Protein AF-0000000078830509 (afdb_homodimer)

Solvent-accessible surface area (backbone atoms only — not comparable to full-atom values): 11267 Å² total; per-residue (Å²): 129,85,77,69,75,68,76,71,84,70,70,74,42,75,44,68,51,72,74,40,69,71,43,42,71,34,72,43,69,46,78,47,72,65,98,71,34,35,39,38,38,35,20,32,64,46,92,90,45,66,42,27,37,49,74,40,29,41,31,30,36,60,52,50,49,54,51,48,50,51,53,50,50,53,50,50,52,52,47,28,74,72,75,42,81,74,73,64,79,66,74,65,74,56,83,113,129,85,77,71,75,69,74,72,83,71,68,72,43,74,42,69,50,72,76,40,68,69,43,43,72,33,72,43,71,48,78,48,70,63,98,70,35,34,38,38,39,35,21,33,64,46,90,89,44,65,42,27,37,48,76,41,29,40,31,32,35,60,52,51,48,54,51,48,49,53,53,50,50,54,51,50,51,53,48,28,74,73,77,44,80,76,74,65,79,65,74,64,75,61,79,115

Secondary structure (DSSP, 8-state):
------------EEE--HHHHH-EE-SEEEEEE-SS-EEEEEEEE-SSSSEEEEEEEEEE-HHHHHHHHHHHHHHHHHHHHHH-------------/------------EEE--HHHHH-EE-SEEEEEE-SS-EEEEEEEE-SSSSEEEEEEEEEE-HHHHHHHHHHHHHHHHHHHHHH-------------

Sequence (192 aa):
MADTPKPPDMQLQIQMDEDVANGQYVNMALVNHSDTEFTLDFIYVQPQQPKARVRSRIITNPKHMKRLVAAMQDNIQRYEAKFGPIAIPEEDGGMHMADTPKPPDMQLQIQMDEDVANGQYVNMALVNHSDTEFTLDFIYVQPQQPKARVRSRIITNPKHMKRLVAAMQDNIQRYEAKFGPIAIPEEDGGMH

Nearest PDB structures (foldseek):
  6p7b-assembly1_A  TM=6.213E-01  e=8.908E-01  Fowlpox virus
  7fik-assembly1_b  TM=4.145E-01  e=1.075E+00  Xenopus laevis
  7lt3-assembly1_H  TM=2.938E-01  e=1.471E+00  Homo sapiens
  2qm4-assembly1_A  TM=2.946E-01  e=8.506E+00  Homo sapiens
  6p7b-assembly1_A  TM=6.211E-01  e=8.908E-01  Fowlpox virus

Structure (mmCIF, N/CA/C/O backbone):
data_AF-0000000078830509-model_v1
#
loop_
_entity.id
_entity.type
_entity.pdbx_description
1 polymer 'DUF3467 domain-containing protein'
#
loop_
_atom_site.group_PDB
_atom_site.id
_atom_site.type_symbol
_atom_site.label_atom_id
_atom_site.label_alt_id
_atom_site.label_comp_id
_atom_site.label_asym_id
_atom_site.label_entity_id
_atom_site.label_seq_id
_atom_site.pdbx_PDB_ins_code
_atom_site.Cartn_x
_atom_site.Cartn_y
_atom_site.Cartn_z
_atom_site.occupancy
_atom_site.B_iso_or_equiv
_atom_site.auth_seq_id
_atom_site.auth_comp_id
_atom_site.auth_asym_id
_atom_site.auth_atom_id
_atom_site.pdbx_PDB_model_num
ATOM 1 N N . MET A 1 1 ? -21.25 23.703 35.719 1 32.19 1 MET A N 1
ATOM 2 C CA . MET A 1 1 ? -20.062 23.219 35 1 32.19 1 MET A CA 1
ATOM 3 C C . MET A 1 1 ? -20.359 23.016 33.531 1 32.19 1 MET A C 1
ATOM 5 O O . MET A 1 1 ? -21.406 22.469 33.156 1 32.19 1 MET A O 1
ATOM 9 N N . ALA A 1 2 ? -19.984 23.828 32.562 1 36.84 2 ALA A N 1
ATOM 10 C CA . ALA A 1 2 ? -20.391 23.891 31.156 1 36.84 2 ALA A CA 1
ATOM 11 C C . ALA A 1 2 ? -20.125 22.562 30.453 1 36.84 2 ALA A C 1
ATOM 13 O O . ALA A 1 2 ? -19.031 22.016 30.531 1 36.84 2 ALA A O 1
ATOM 14 N N . ASP A 1 3 ? -20.953 21.594 30.328 1 39.44 3 ASP A N 1
ATOM 15 C CA . ASP A 1 3 ? -20.906 20.328 29.594 1 39.44 3 ASP A CA 1
ATOM 16 C C . ASP A 1 3 ? -20.359 20.531 28.188 1 39.44 3 ASP A C 1
ATOM 18 O O . ASP A 1 3 ? -21.016 21.141 27.344 1 39.44 3 ASP A O 1
ATOM 22 N N . THR A 1 4 ? -19.125 20.969 28 1 40.94 4 THR A N 1
ATOM 23 C CA . THR A 1 4 ? -18.547 21.062 26.672 1 40.94 4 THR A CA 1
ATOM 24 C C . THR A 1 4 ? -18.969 19.875 25.812 1 40.94 4 THR A C 1
ATOM 26 O O . THR A 1 4 ? -18.703 18.719 26.172 1 40.94 4 THR A O 1
ATOM 29 N N . PRO A 1 5 ? -19.984 19.922 24.969 1 44.38 5 PRO A N 1
ATOM 30 C CA . PRO A 1 5 ? -20.422 18.828 24.125 1 44.38 5 PRO A CA 1
ATOM 31 C C . PRO A 1 5 ? -19.266 18.016 23.547 1 44.38 5 PRO A C 1
ATOM 33 O O . PRO A 1 5 ? -18.219 18.562 23.234 1 44.38 5 PRO A O 1
ATOM 36 N N . LYS A 1 6 ? -18.875 16.891 24.078 1 45.53 6 LYS A N 1
ATOM 37 C CA . LYS A 1 6 ? -17.953 15.961 23.438 1 45.53 6 LYS A CA 1
ATOM 38 C C . LYS A 1 6 ? -18.109 15.984 21.922 1 45.53 6 LYS A C 1
ATOM 40 O O . LYS A 1 6 ? -19.234 16.047 21.406 1 45.53 6 LYS A O 1
ATOM 45 N N . PRO A 1 7 ? -17.266 16.562 21.172 1 46.41 7 PRO A N 1
ATOM 46 C CA . PRO A 1 7 ? -17.453 16.516 19.719 1 46.41 7 PRO A CA 1
ATOM 47 C C . PRO A 1 7 ? -18.078 15.203 19.25 1 46.41 7 PRO A C 1
ATOM 49 O O . PRO A 1 7 ? -17.812 14.141 19.828 1 46.41 7 PRO A O 1
ATOM 52 N N . PRO A 1 8 ? -19.25 15.148 18.781 1 44.69 8 PRO A N 1
ATOM 53 C CA . PRO A 1 8 ? -19.906 13.922 18.312 1 44.69 8 PRO A CA 1
ATOM 54 C C . PRO A 1 8 ? -18.938 12.938 17.672 1 44.69 8 PRO A C 1
ATOM 56 O O . PRO A 1 8 ? -17.906 13.344 17.141 1 44.69 8 PRO A O 1
ATOM 59 N N . ASP A 1 9 ? -18.641 11.789 18.156 1 49.22 9 ASP A N 1
ATOM 60 C CA . ASP A 1 9 ? -17.984 10.68 17.469 1 49.22 9 ASP A CA 1
ATOM 61 C C . ASP A 1 9 ? -18.344 10.68 15.984 1 49.22 9 ASP A C 1
ATOM 63 O O . ASP A 1 9 ? -19.359 10.125 15.578 1 49.22 9 ASP A O 1
ATOM 67 N N . MET A 1 10 ? -18.312 11.781 15.242 1 56 10 MET A N 1
ATOM 68 C CA . MET A 1 10 ? -18.75 11.844 13.852 1 56 10 MET A CA 1
ATOM 69 C C . MET A 1 10 ? -18.297 10.609 13.078 1 56 10 MET A C 1
ATOM 71 O O . MET A 1 10 ? -17.109 10.297 13.062 1 56 10 MET A O 1
ATOM 75 N N . GLN A 1 11 ? -19.156 9.727 12.883 1 74.81 11 GLN A N 1
ATOM 76 C CA . GLN A 1 11 ? -18.953 8.5 12.109 1 74.81 11 GLN A CA 1
ATOM 77 C C . GLN A 1 11 ? -18.406 8.805 10.719 1 74.81 11 GLN A C 1
ATOM 79 O O . GLN A 1 11 ? -18.969 9.641 10 1 74.81 11 GLN A O 1
ATOM 84 N N . LEU A 1 12 ? -17.172 8.555 10.398 1 84.25 12 LEU A N 1
ATOM 85 C CA . LEU A 1 12 ? -16.531 8.727 9.102 1 84.25 12 LEU A CA 1
ATOM 86 C C . LEU A 1 12 ? -17.312 8.031 8 1 84.25 12 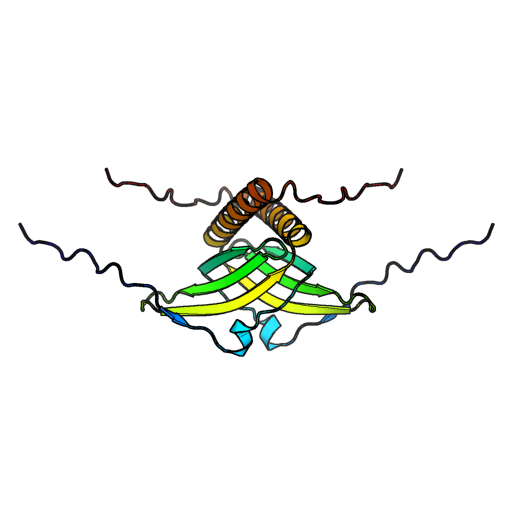LEU A C 1
ATOM 88 O O . LEU A 1 12 ? -17.641 6.844 8.117 1 84.25 12 LEU A O 1
ATOM 92 N N . GLN A 1 13 ? -17.938 8.875 7.113 1 91 13 GLN A N 1
ATOM 93 C CA . GLN A 1 13 ? -18.625 8.32 5.953 1 91 13 GLN A CA 1
ATOM 94 C C . GLN A 1 13 ? -17.641 7.996 4.832 1 91 13 GLN A C 1
ATOM 96 O O . GLN A 1 13 ? -17.031 8.898 4.258 1 91 13 GLN A O 1
ATOM 101 N N . ILE A 1 14 ? -17.531 6.789 4.484 1 93.38 14 ILE A N 1
ATOM 102 C CA . ILE A 1 14 ? -16.609 6.352 3.453 1 93.38 14 ILE A CA 1
ATOM 103 C C . ILE A 1 14 ? -17.344 6.141 2.137 1 93.38 14 ILE A C 1
ATOM 105 O O . ILE A 1 14 ? -18.328 5.398 2.086 1 93.38 14 ILE A O 1
ATOM 109 N N . GLN A 1 15 ? -16.953 6.891 1.142 1 94.81 15 GLN A N 1
ATOM 110 C CA . GLN A 1 15 ? -17.531 6.77 -0.198 1 94.81 15 GLN A CA 1
ATOM 111 C C . GLN A 1 15 ? -16.562 6.051 -1.137 1 94.81 15 GLN A C 1
ATOM 113 O O . GLN A 1 15 ? -15.344 6.16 -0.988 1 94.81 15 GLN A O 1
ATOM 118 N N . MET A 1 16 ? -17.125 5.344 -2.129 1 94.81 16 MET A N 1
ATOM 119 C CA . MET A 1 16 ? -16.312 4.586 -3.07 1 94.81 16 MET A CA 1
ATOM 120 C C . MET A 1 16 ? -17.016 4.453 -4.418 1 94.81 16 MET A C 1
ATOM 122 O O . MET A 1 16 ? -18.188 4.105 -4.473 1 94.81 16 MET A O 1
ATOM 126 N N . ASP A 1 17 ? -16.328 4.73 -5.457 1 94.5 17 ASP A N 1
ATOM 127 C CA . ASP A 1 17 ? -16.875 4.508 -6.793 1 94.5 17 ASP A CA 1
ATOM 128 C C . ASP A 1 17 ? -16.953 3.016 -7.109 1 94.5 17 ASP A C 1
ATOM 130 O O . ASP A 1 17 ? -16.188 2.219 -6.574 1 94.5 17 ASP A O 1
ATOM 134 N N . GLU A 1 18 ? -17.828 2.713 -8.031 1 93.88 18 GLU A N 1
ATOM 135 C CA . GLU A 1 18 ? -18.047 1.315 -8.391 1 93.88 18 GLU A CA 1
ATOM 136 C C . GLU A 1 18 ? -16.766 0.687 -8.945 1 93.88 18 GLU A C 1
ATOM 138 O O . GLU A 1 18 ? -16.453 -0.467 -8.641 1 93.88 18 GLU A O 1
ATOM 143 N N . ASP A 1 19 ? -16.094 1.435 -9.766 1 93.94 19 ASP A N 1
ATOM 144 C CA . ASP A 1 19 ? -14.867 0.908 -10.367 1 93.94 19 ASP A CA 1
ATOM 145 C C . ASP A 1 19 ? -13.812 0.635 -9.297 1 93.94 19 ASP A C 1
ATOM 147 O O . ASP A 1 19 ? -13.109 -0.377 -9.359 1 93.94 19 ASP A O 1
ATOM 151 N N . VAL A 1 20 ? -13.773 1.44 -8.32 1 96.31 20 VAL A N 1
ATOM 152 C CA . VAL A 1 20 ? -12.812 1.29 -7.23 1 96.31 20 VAL A CA 1
ATOM 153 C C . VAL A 1 20 ? -13.227 0.122 -6.336 1 96.31 20 VAL A C 1
ATOM 155 O O . VAL A 1 20 ? -12.375 -0.624 -5.848 1 96.31 20 VAL A O 1
ATOM 158 N N . ALA A 1 21 ? -14.516 -0.036 -6.195 1 95.12 21 ALA A N 1
ATOM 159 C CA . ALA A 1 21 ? -15.047 -1.085 -5.328 1 95.12 21 ALA A CA 1
ATOM 160 C C . ALA A 1 21 ? -14.625 -2.467 -5.82 1 95.12 21 ALA A C 1
ATOM 162 O O . ALA A 1 21 ? -14.453 -3.391 -5.023 1 95.12 21 ALA A O 1
ATOM 163 N N . ASN A 1 22 ? -14.422 -2.611 -7.078 1 95.94 22 ASN A N 1
ATOM 164 C CA . ASN A 1 22 ? -14.031 -3.895 -7.656 1 95.94 22 ASN A CA 1
ATOM 165 C C . ASN A 1 22 ? -12.602 -4.27 -7.273 1 95.94 22 ASN A C 1
ATOM 167 O O . ASN A 1 22 ? -12.266 -5.449 -7.203 1 95.94 22 ASN A O 1
ATOM 171 N N . GLY A 1 23 ? -11.82 -3.26 -7.043 1 97.38 23 GLY A N 1
ATOM 172 C CA . GLY A 1 23 ? -10.43 -3.48 -6.672 1 97.38 23 GLY A CA 1
ATOM 173 C C . GLY A 1 23 ? -9.547 -3.83 -7.855 1 97.38 23 GLY A C 1
ATOM 174 O O . GLY A 1 23 ? -10.047 -4.117 -8.945 1 97.38 23 GLY A O 1
ATOM 175 N N . GLN A 1 24 ? -8.305 -3.695 -7.629 1 97.62 24 GLN A N 1
ATOM 176 C CA . GLN A 1 24 ? -7.305 -4.09 -8.617 1 97.62 24 GLN A CA 1
ATOM 177 C C . GLN A 1 24 ? -6.301 -5.07 -8.016 1 97.62 24 GLN A C 1
ATOM 179 O O . GLN A 1 24 ? -5.719 -4.809 -6.961 1 97.62 24 GLN A O 1
ATOM 184 N N . TYR A 1 25 ? -6.121 -6.195 -8.734 1 98.06 25 TYR A N 1
ATOM 185 C CA . TYR A 1 25 ? -5.121 -7.16 -8.289 1 98.06 25 TYR A CA 1
ATOM 186 C C . TYR A 1 25 ? -3.721 -6.727 -8.711 1 98.06 25 TYR A C 1
ATOM 188 O O . TYR A 1 25 ? -3.512 -6.285 -9.844 1 98.06 25 TYR A O 1
ATOM 196 N N . VAL A 1 26 ? -2.822 -6.891 -7.75 1 97.81 26 VAL A N 1
ATOM 197 C CA . VAL A 1 26 ? -1.423 -6.617 -8.055 1 97.81 26 VAL A CA 1
ATOM 198 C C . VAL A 1 26 ? -0.538 -7.699 -7.441 1 97.81 26 VAL A C 1
ATOM 200 O O . VAL A 1 26 ? -0.907 -8.312 -6.441 1 97.81 26 VAL A O 1
ATOM 203 N N . ASN A 1 27 ? 0.632 -7.898 -8.164 1 96.94 27 ASN A N 1
ATOM 204 C CA . ASN A 1 27 ? 1.56 -8.914 -7.672 1 96.94 27 ASN A CA 1
ATOM 205 C C . ASN A 1 27 ? 2.967 -8.352 -7.496 1 96.94 27 ASN A C 1
ATOM 207 O O . ASN A 1 27 ? 3.912 -9.094 -7.246 1 96.94 27 ASN A O 1
ATOM 211 N N . MET A 1 28 ? 3.088 -7.086 -7.629 1 96.5 28 MET A N 1
ATOM 212 C CA . MET A 1 28 ? 4.344 -6.375 -7.414 1 96.5 28 MET A CA 1
ATOM 213 C C . MET A 1 28 ? 4.09 -4.953 -6.922 1 96.5 28 MET A C 1
ATOM 215 O O . MET A 1 28 ? 3.037 -4.375 -7.203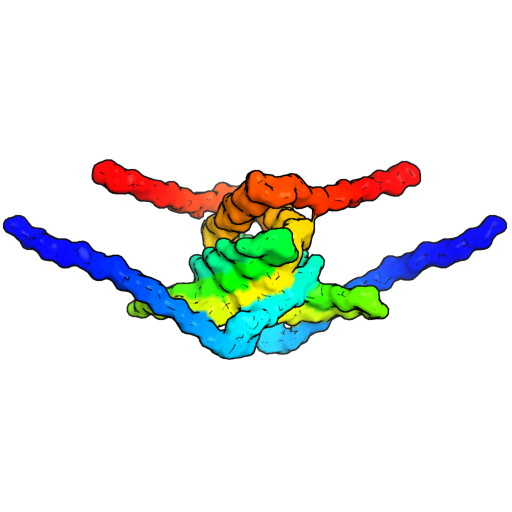 1 96.5 28 MET A O 1
ATOM 219 N N . ALA A 1 29 ? 5.027 -4.441 -6.18 1 97.44 29 ALA A N 1
ATOM 220 C CA . ALA A 1 29 ? 4.941 -3.051 -5.75 1 97.44 29 ALA A CA 1
ATOM 221 C C . ALA A 1 29 ? 6.332 -2.428 -5.633 1 97.44 29 ALA A C 1
ATOM 223 O O . ALA A 1 29 ? 7.293 -3.105 -5.262 1 97.44 29 ALA A O 1
ATOM 224 N N . LEU A 1 30 ? 6.367 -1.256 -5.996 1 96.81 30 LEU A N 1
ATOM 225 C CA . LEU A 1 30 ? 7.582 -0.472 -5.805 1 96.81 30 LEU A CA 1
ATOM 226 C C . LEU A 1 30 ? 7.359 0.635 -4.781 1 96.81 30 LEU A C 1
ATOM 228 O O . LEU A 1 30 ? 6.301 1.268 -4.762 1 96.81 30 LEU A O 1
ATOM 232 N N . VAL A 1 31 ? 8.367 0.826 -3.961 1 98.06 31 VAL A N 1
ATOM 233 C CA . VAL A 1 31 ? 8.305 1.841 -2.914 1 98.06 31 VAL A CA 1
ATOM 234 C C . VAL A 1 31 ? 9.461 2.824 -3.082 1 98.06 31 VAL A C 1
ATOM 236 O O . VAL A 1 31 ? 10.617 2.414 -3.223 1 98.06 31 VAL A O 1
ATOM 239 N N . ASN A 1 32 ? 9.109 4.062 -3.125 1 97.31 32 ASN A N 1
ATOM 240 C CA . ASN A 1 32 ? 10.078 5.152 -3.164 1 97.31 32 ASN A CA 1
ATOM 241 C C . ASN A 1 32 ? 9.742 6.234 -2.143 1 97.31 32 ASN A C 1
ATOM 243 O O . ASN A 1 32 ? 8.625 6.289 -1.632 1 97.31 32 ASN A O 1
ATOM 247 N N . HIS A 1 33 ? 10.805 7.074 -1.834 1 97.62 33 HIS A N 1
ATOM 248 C CA . HIS A 1 33 ? 10.531 8.133 -0.865 1 97.62 33 HIS A CA 1
ATOM 249 C C . HIS A 1 33 ? 11.383 9.367 -1.143 1 97.62 33 HIS A C 1
ATOM 251 O O . HIS A 1 33 ? 12.445 9.266 -1.752 1 97.62 33 HIS A O 1
ATOM 257 N N . SER A 1 34 ? 10.906 10.539 -0.816 1 96.5 34 SER A N 1
ATOM 258 C CA . SER A 1 34 ? 11.625 11.797 -0.623 1 96.5 34 SER A CA 1
ATOM 259 C C . SER A 1 34 ? 11.688 12.18 0.854 1 96.5 34 SER A C 1
ATOM 261 O O . SER A 1 34 ? 11.398 11.352 1.725 1 96.5 34 SER A O 1
ATOM 263 N N . ASP A 1 35 ? 12.07 13.406 1.126 1 96.31 35 ASP A N 1
ATOM 264 C CA . ASP A 1 35 ? 12.125 13.859 2.512 1 96.31 35 ASP A CA 1
ATOM 265 C C . ASP A 1 35 ? 10.727 14.094 3.07 1 96.31 35 ASP A C 1
ATOM 267 O O . ASP A 1 35 ? 10.516 14.031 4.285 1 96.31 35 ASP A O 1
ATOM 271 N N . THR A 1 36 ? 9.727 14.281 2.184 1 96.62 36 THR A N 1
ATOM 272 C CA . THR A 1 36 ? 8.43 14.703 2.695 1 96.62 36 THR A CA 1
ATOM 273 C C . THR A 1 36 ? 7.355 13.664 2.363 1 96.62 36 THR A C 1
ATOM 275 O O . THR A 1 36 ? 6.246 13.719 2.896 1 96.62 36 THR A O 1
ATOM 278 N N . GLU A 1 37 ? 7.684 12.68 1.431 1 97.81 37 GLU A N 1
ATOM 279 C CA . GLU A 1 37 ? 6.617 11.797 0.978 1 97.81 37 GLU A CA 1
ATOM 280 C C . GLU A 1 37 ? 7.152 10.398 0.657 1 97.81 37 GLU A C 1
ATOM 282 O O . GLU A 1 37 ? 8.344 10.234 0.383 1 97.81 37 GLU A O 1
ATOM 287 N N . PHE A 1 38 ? 6.242 9.445 0.756 1 98.5 38 PHE A N 1
ATOM 288 C CA . PHE A 1 38 ? 6.414 8.117 0.193 1 98.5 38 PHE A CA 1
ATOM 289 C C . PHE A 1 38 ? 5.504 7.914 -1.014 1 98.5 38 PHE A C 1
ATOM 291 O O . PHE A 1 38 ? 4.359 8.375 -1.017 1 98.5 38 PHE A O 1
ATOM 298 N N . THR A 1 39 ? 6.039 7.23 -2.02 1 98.5 39 THR A N 1
ATOM 299 C CA . THR A 1 39 ? 5.273 6.848 -3.201 1 98.5 39 THR A CA 1
ATOM 300 C C . THR A 1 39 ? 5.246 5.332 -3.361 1 98.5 39 THR A C 1
ATOM 302 O O . THR A 1 39 ? 6.289 4.676 -3.287 1 98.5 39 THR A O 1
ATOM 305 N N . LEU A 1 40 ? 4.031 4.785 -3.502 1 98.56 40 LEU A N 1
ATOM 306 C CA . LEU A 1 40 ? 3.814 3.363 -3.744 1 98.56 40 LEU A CA 1
ATOM 307 C C . LEU A 1 40 ? 3.242 3.129 -5.141 1 98.56 40 LEU A C 1
ATOM 309 O O . LEU A 1 40 ? 2.152 3.609 -5.457 1 98.56 40 LEU A O 1
ATOM 313 N N . ASP A 1 41 ? 3.959 2.447 -5.938 1 98.38 41 ASP A N 1
ATOM 314 C CA . ASP A 1 41 ? 3.436 1.979 -7.215 1 98.38 41 ASP A CA 1
ATOM 315 C C . ASP A 1 41 ? 2.994 0.521 -7.129 1 98.38 41 ASP A C 1
ATOM 317 O O . ASP A 1 41 ? 3.818 -0.372 -6.922 1 98.38 41 ASP A O 1
ATOM 321 N N . PHE A 1 42 ? 1.691 0.28 -7.281 1 98.5 42 PHE A N 1
ATOM 322 C CA . PHE A 1 42 ? 1.142 -1.069 -7.309 1 98.5 42 PHE A CA 1
ATOM 323 C C . PHE A 1 42 ? 1.034 -1.581 -8.742 1 98.5 42 PHE A C 1
ATOM 325 O O . PHE A 1 42 ? 0.378 -0.961 -9.578 1 98.5 42 PHE A O 1
ATOM 332 N N . ILE A 1 43 ? 1.664 -2.756 -8.953 1 98.12 43 ILE A N 1
ATOM 333 C CA . ILE A 1 43 ? 1.919 -3.189 -10.32 1 98.12 43 ILE A CA 1
ATOM 334 C C . ILE A 1 43 ? 1.385 -4.605 -10.523 1 98.12 43 ILE A C 1
ATOM 336 O O . ILE A 1 43 ? 1.527 -5.461 -9.648 1 98.12 43 ILE A O 1
ATOM 340 N N . TYR A 1 44 ? 0.759 -4.738 -11.641 1 97.56 44 TYR A N 1
ATOM 341 C CA . TYR A 1 44 ? 0.437 -6.086 -12.094 1 97.56 44 TYR A CA 1
ATOM 342 C C . TYR A 1 44 ? 1.389 -6.531 -13.203 1 97.56 44 TYR A C 1
ATOM 344 O O . TYR A 1 44 ? 1.417 -5.938 -14.281 1 97.56 44 TYR A O 1
ATOM 352 N N . VAL A 1 45 ? 2.164 -7.551 -12.891 1 95.75 45 VAL A N 1
ATOM 353 C CA . VAL A 1 45 ? 3.07 -8.156 -13.867 1 95.75 45 VAL A CA 1
ATOM 354 C C . VAL A 1 45 ? 2.365 -9.305 -14.586 1 95.75 45 VAL A C 1
ATOM 356 O O . VAL A 1 45 ? 1.868 -10.234 -13.953 1 95.75 45 VAL A O 1
ATOM 359 N N . GLN A 1 46 ? 2.408 -9.203 -15.852 1 92.75 46 GLN A N 1
ATOM 360 C CA . GLN A 1 46 ? 1.756 -10.242 -16.641 1 92.75 46 GLN A CA 1
ATOM 361 C C . GLN A 1 46 ? 2.566 -11.539 -16.625 1 92.75 46 GLN A C 1
ATOM 363 O O . GLN A 1 46 ? 3.793 -11.508 -16.734 1 92.75 46 GLN A O 1
ATOM 368 N N . PRO A 1 47 ? 1.926 -12.672 -16.531 1 88.31 47 PRO A N 1
ATOM 369 C CA . PRO A 1 47 ? 2.66 -13.938 -16.484 1 88.31 47 PRO A CA 1
ATOM 370 C C . PRO A 1 47 ? 3.268 -14.305 -17.844 1 88.31 47 PRO A C 1
ATOM 372 O O . PRO A 1 47 ? 4.32 -14.945 -17.891 1 88.31 47 PRO A O 1
ATOM 375 N N . GLN A 1 48 ? 2.654 -13.906 -18.891 1 86.94 48 GLN A N 1
ATOM 376 C CA . GLN A 1 48 ? 3.018 -14.406 -20.219 1 86.94 48 GLN A CA 1
ATOM 377 C C . GLN A 1 48 ? 3.893 -13.406 -20.969 1 86.94 48 GLN A C 1
ATOM 379 O O . GLN A 1 48 ? 4.426 -13.719 -22.031 1 86.94 48 GLN A O 1
ATOM 384 N N . GLN A 1 49 ? 3.99 -12.242 -20.547 1 83.25 49 GLN A N 1
ATOM 385 C CA . GLN A 1 49 ? 4.746 -11.18 -21.203 1 83.25 49 GLN A CA 1
ATOM 386 C C . GLN A 1 49 ? 5.555 -10.367 -20.188 1 83.25 49 GLN A C 1
ATOM 388 O O . GLN A 1 49 ? 5.172 -10.266 -19.031 1 83.25 49 GLN A O 1
ATOM 393 N N . PRO A 1 50 ? 6.68 -9.953 -20.703 1 85.5 50 PRO A N 1
ATOM 394 C CA . PRO A 1 50 ? 7.469 -9.07 -19.828 1 85.5 50 PRO A CA 1
ATOM 395 C C . PRO A 1 50 ? 6.875 -7.668 -19.719 1 85.5 50 PRO A C 1
ATOM 397 O O . PRO A 1 50 ? 7.582 -6.68 -19.938 1 85.5 50 PRO A O 1
ATOM 400 N N . LYS A 1 51 ? 5.559 -7.598 -19.516 1 91.94 51 LYS A N 1
ATOM 401 C CA . LYS A 1 51 ? 4.848 -6.332 -19.375 1 91.94 51 LYS A CA 1
ATOM 402 C C . LYS A 1 51 ? 4.211 -6.211 -18 1 91.94 51 LYS A C 1
ATOM 404 O O . LYS A 1 51 ? 3.719 -7.199 -17.453 1 91.94 51 LYS A O 1
ATOM 409 N N . ALA A 1 52 ? 4.383 -5.008 -17.516 1 94.75 52 ALA A N 1
ATOM 410 C CA . ALA A 1 52 ? 3.797 -4.676 -16.219 1 94.75 52 ALA A CA 1
ATOM 411 C C . ALA A 1 52 ? 3.016 -3.367 -16.281 1 94.75 52 ALA A C 1
ATOM 413 O O . ALA A 1 52 ? 3.385 -2.457 -17.031 1 94.75 52 ALA A O 1
ATOM 414 N N . ARG A 1 53 ? 1.908 -3.365 -15.641 1 96.69 53 ARG A N 1
ATOM 415 C CA . ARG A 1 53 ? 1.087 -2.16 -15.617 1 96.69 53 ARG A CA 1
ATOM 416 C C . ARG A 1 53 ? 0.906 -1.646 -14.195 1 96.69 53 ARG A C 1
ATOM 418 O O . ARG A 1 53 ? 0.545 -2.408 -13.289 1 96.69 53 ARG A O 1
ATOM 425 N N . VAL A 1 54 ? 1.182 -0.346 -14.055 1 97.88 54 VAL A N 1
ATOM 426 C CA . VAL A 1 54 ? 0.879 0.289 -12.773 1 97.88 54 VAL A CA 1
ATOM 427 C C . VAL A 1 54 ? -0.629 0.489 -12.641 1 97.88 54 VAL A C 1
ATOM 429 O O . VAL A 1 54 ? -1.239 1.205 -13.438 1 97.88 54 VAL A O 1
ATOM 432 N N . ARG A 1 55 ? -1.162 -0.149 -11.664 1 97.44 55 ARG A N 1
ATOM 433 C CA . ARG A 1 55 ? -2.604 -0.07 -11.453 1 97.44 55 ARG A CA 1
ATOM 434 C C . ARG A 1 55 ? -2.967 1.147 -10.609 1 97.44 55 ARG A C 1
ATOM 436 O O . ARG A 1 55 ? -4.043 1.728 -10.781 1 97.44 55 ARG A O 1
ATOM 443 N N . SER A 1 56 ? -2.088 1.435 -9.727 1 97.88 56 SER A N 1
ATOM 444 C CA . SER A 1 56 ? -2.32 2.576 -8.852 1 97.88 56 SER A CA 1
ATOM 445 C C . SER A 1 56 ? -1.01 3.131 -8.305 1 97.88 56 SER A C 1
ATOM 447 O O . SER A 1 56 ? -0.099 2.369 -7.969 1 97.88 56 SER A O 1
ATOM 449 N N . ARG A 1 57 ? -0.935 4.492 -8.258 1 98.56 57 ARG A N 1
ATOM 450 C CA . ARG A 1 57 ? 0.143 5.188 -7.562 1 98.56 57 ARG A CA 1
ATOM 451 C C . ARG A 1 57 ? -0.391 5.969 -6.367 1 98.56 57 ARG A C 1
ATOM 453 O O . ARG A 1 57 ? -1.22 6.867 -6.523 1 98.56 57 ARG A O 1
ATOM 460 N N . ILE A 1 58 ? 0.08 5.555 -5.176 1 98.62 58 ILE A N 1
ATOM 461 C CA . ILE A 1 58 ? -0.369 6.148 -3.92 1 98.62 58 ILE A CA 1
ATOM 462 C C . ILE A 1 58 ? 0.746 7.008 -3.328 1 98.62 58 ILE A C 1
ATOM 464 O O . ILE A 1 58 ? 1.912 6.609 -3.328 1 98.62 58 ILE A O 1
ATOM 468 N N . ILE A 1 59 ? 0.352 8.188 -2.9 1 98.69 59 ILE A N 1
ATOM 469 C CA . ILE A 1 59 ? 1.284 9.086 -2.234 1 98.69 59 ILE A CA 1
ATOM 470 C C . ILE A 1 59 ? 0.831 9.328 -0.797 1 98.69 59 ILE A C 1
ATOM 472 O O . ILE A 1 59 ? -0.358 9.531 -0.541 1 98.69 59 ILE A O 1
ATOM 476 N N . THR A 1 60 ? 1.755 9.305 0.161 1 98.38 60 THR A N 1
ATOM 477 C CA . THR A 1 60 ? 1.446 9.57 1.561 1 98.38 60 THR A CA 1
ATOM 478 C C . THR A 1 60 ? 2.648 10.188 2.27 1 98.38 60 THR A C 1
ATOM 480 O O . THR A 1 60 ? 3.713 10.352 1.669 1 98.38 60 THR A O 1
ATOM 483 N N . ASN A 1 61 ? 2.473 10.586 3.465 1 97.44 61 ASN A N 1
ATOM 484 C CA . ASN A 1 61 ? 3.59 11.141 4.223 1 97.44 61 ASN A CA 1
ATOM 485 C C . ASN A 1 61 ? 4.207 10.102 5.152 1 97.44 61 ASN A C 1
ATOM 487 O O . ASN A 1 61 ? 3.645 9.023 5.344 1 97.44 61 ASN A O 1
ATOM 491 N N . PRO A 1 62 ? 5.352 10.391 5.691 1 97.88 62 PRO A N 1
ATOM 492 C CA . PRO A 1 62 ? 6.094 9.398 6.473 1 97.88 62 PRO A CA 1
ATOM 493 C C . PRO A 1 62 ? 5.309 8.891 7.68 1 97.88 62 PRO A C 1
ATOM 495 O O . PRO A 1 62 ? 5.332 7.695 7.98 1 97.88 62 PRO A O 1
ATOM 498 N N . LYS A 1 63 ? 4.633 9.727 8.352 1 96.88 63 LYS A N 1
ATOM 499 C CA . LYS A 1 63 ? 3.855 9.32 9.516 1 96.88 63 LYS A CA 1
ATOM 500 C C . LYS A 1 63 ? 2.768 8.32 9.133 1 96.88 63 LYS A C 1
ATOM 502 O O . LYS A 1 63 ? 2.621 7.277 9.766 1 96.88 63 LYS A O 1
ATOM 507 N N . HIS A 1 64 ? 2.043 8.664 8.102 1 97 64 HIS A N 1
ATOM 508 C CA . HIS A 1 64 ? 0.981 7.785 7.629 1 97 64 HIS A CA 1
ATOM 509 C C . HIS A 1 64 ? 1.55 6.48 7.07 1 97 64 HIS A C 1
ATOM 511 O O . HIS A 1 64 ? 0.957 5.414 7.25 1 97 64 HIS A O 1
ATOM 517 N N . MET A 1 65 ? 2.689 6.523 6.371 1 97.94 65 MET A N 1
ATOM 518 C CA . MET A 1 65 ? 3.34 5.32 5.867 1 97.94 65 MET A CA 1
ATOM 519 C C . MET A 1 65 ? 3.697 4.375 7.008 1 97.94 65 MET A C 1
ATOM 521 O O . MET A 1 65 ? 3.451 3.17 6.922 1 97.94 65 MET A O 1
ATOM 525 N N . LYS A 1 66 ? 4.277 4.906 8.023 1 97.62 66 LYS A N 1
ATOM 526 C CA . LYS A 1 66 ? 4.668 4.09 9.172 1 97.62 66 LYS A CA 1
ATOM 527 C C . LYS A 1 66 ? 3.453 3.443 9.828 1 97.62 66 LYS A C 1
ATOM 529 O O . LYS A 1 66 ? 3.492 2.27 10.203 1 97.62 66 LYS A O 1
ATOM 534 N N . ARG A 1 67 ? 2.398 4.176 9.961 1 96.56 67 ARG A N 1
ATOM 535 C CA . ARG A 1 67 ? 1.156 3.631 10.5 1 96.56 67 ARG A CA 1
ATOM 536 C C . ARG A 1 67 ? 0.618 2.514 9.609 1 96.56 67 ARG A C 1
ATOM 538 O O . ARG A 1 67 ? 0.127 1.499 10.109 1 96.56 67 ARG A O 1
ATOM 545 N N . LEU A 1 68 ? 0.641 2.744 8.328 1 97 68 LEU A N 1
ATOM 546 C CA . LEU A 1 68 ? 0.178 1.738 7.379 1 97 68 LEU A CA 1
ATOM 547 C C . LEU A 1 68 ? 0.958 0.438 7.543 1 97 68 LEU A C 1
ATOM 549 O O . LEU A 1 68 ? 0.367 -0.643 7.594 1 97 68 LEU A O 1
ATOM 553 N N . VAL A 1 69 ? 2.266 0.542 7.605 1 97.81 69 VAL A N 1
ATOM 554 C CA . VAL A 1 69 ? 3.119 -0.634 7.734 1 97.81 69 VAL A CA 1
ATOM 555 C C . VAL A 1 69 ? 2.793 -1.372 9.031 1 97.81 69 VAL A C 1
ATOM 557 O O . VAL A 1 69 ? 2.705 -2.602 9.047 1 97.81 69 VAL A O 1
ATOM 560 N N . ALA A 1 70 ? 2.553 -0.64 10.102 1 96.62 70 ALA A N 1
ATOM 561 C CA . ALA A 1 70 ? 2.191 -1.255 11.375 1 96.62 70 ALA A CA 1
ATOM 562 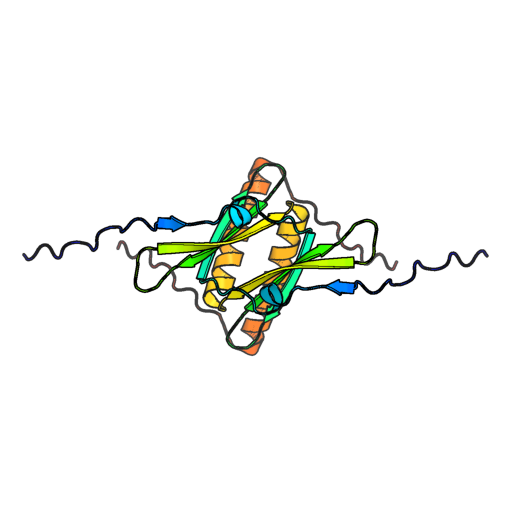C C . ALA A 1 70 ? 0.871 -2.012 11.258 1 96.62 70 ALA A C 1
ATOM 564 O O . ALA A 1 70 ? 0.742 -3.127 11.773 1 96.62 70 ALA A O 1
ATOM 565 N N . ALA A 1 71 ? -0.095 -1.383 10.617 1 96.19 71 ALA A N 1
ATOM 566 C CA . ALA A 1 71 ? -1.395 -2.021 10.43 1 96.19 71 ALA A CA 1
ATOM 567 C C . ALA A 1 71 ? -1.263 -3.291 9.594 1 96.19 71 ALA A C 1
ATOM 569 O O . ALA A 1 71 ? -1.894 -4.309 9.891 1 96.19 71 ALA A O 1
ATOM 570 N N . MET A 1 72 ? -0.462 -3.238 8.531 1 98.12 72 MET A N 1
ATOM 571 C CA . MET A 1 72 ? -0.266 -4.395 7.664 1 98.12 72 MET A CA 1
ATOM 572 C C . MET A 1 72 ? 0.442 -5.523 8.414 1 98.12 72 MET A C 1
ATOM 574 O O . MET A 1 72 ? 0.085 -6.691 8.266 1 98.12 72 MET A O 1
ATOM 578 N N . GLN A 1 73 ? 1.374 -5.172 9.203 1 97.5 73 GLN A N 1
ATOM 579 C CA . GLN A 1 73 ? 2.084 -6.168 10.008 1 97.5 73 GLN A CA 1
ATOM 580 C C . GLN A 1 73 ? 1.137 -6.871 10.977 1 97.5 73 GLN A C 1
ATOM 582 O O . GLN A 1 73 ? 1.19 -8.094 11.125 1 97.5 73 GLN A O 1
ATOM 587 N N . ASP A 1 74 ? 0.3 -6.07 11.617 1 97.19 74 ASP A N 1
ATOM 588 C CA . ASP A 1 74 ? -0.688 -6.641 12.523 1 97.19 74 ASP A CA 1
ATOM 589 C C . ASP A 1 74 ? -1.591 -7.637 11.805 1 97.19 74 ASP A C 1
ATOM 591 O O . ASP A 1 74 ? -1.899 -8.703 12.336 1 97.19 74 ASP A O 1
ATOM 595 N N . ASN A 1 75 ? -2.006 -7.25 10.625 1 97.38 75 ASN A N 1
ATOM 596 C CA . ASN A 1 75 ? -2.889 -8.125 9.852 1 97.38 75 ASN A CA 1
ATOM 597 C C . ASN A 1 75 ? -2.166 -9.391 9.398 1 97.38 75 ASN A C 1
ATOM 599 O O . ASN A 1 75 ? -2.762 -10.469 9.352 1 97.38 75 ASN A O 1
ATOM 603 N N . ILE A 1 76 ? -0.906 -9.289 9.039 1 97.88 76 ILE A N 1
ATOM 604 C CA . ILE A 1 76 ? -0.11 -10.445 8.656 1 97.88 76 ILE A CA 1
ATOM 605 C C . ILE A 1 76 ? 0.035 -11.391 9.844 1 97.88 76 ILE A C 1
ATOM 607 O O . ILE A 1 76 ? -0.089 -12.609 9.703 1 97.88 76 ILE A O 1
ATOM 611 N N . GLN A 1 77 ? 0.26 -10.859 11.031 1 97.94 77 GLN A N 1
ATOM 612 C CA . GLN A 1 77 ? 0.372 -11.672 12.234 1 97.94 77 GLN A CA 1
ATOM 613 C C . GLN A 1 77 ? -0.924 -12.43 12.508 1 97.94 77 GLN A C 1
ATOM 615 O O . GLN A 1 77 ? -0.897 -13.617 12.836 1 97.94 77 GLN A O 1
ATOM 620 N N . ARG A 1 78 ? -2.002 -11.727 12.359 1 97.56 78 ARG A N 1
ATOM 621 C CA . ARG A 1 78 ? -3.301 -12.359 12.555 1 97.56 78 ARG A CA 1
ATOM 622 C C . ARG A 1 78 ? -3.541 -13.453 11.523 1 97.56 78 ARG A C 1
ATOM 624 O O . ARG A 1 78 ? -4.059 -14.523 11.844 1 97.56 78 ARG A O 1
ATOM 631 N N . TYR A 1 79 ? -3.268 -13.141 10.305 1 98.12 79 TYR A N 1
ATOM 632 C CA . TYR A 1 79 ? -3.373 -14.125 9.234 1 98.12 79 TYR A CA 1
ATOM 633 C C . TYR A 1 79 ? -2.564 -15.375 9.562 1 98.12 79 TYR A C 1
ATOM 635 O O . TYR A 1 79 ? -3.076 -16.5 9.477 1 98.12 79 TYR A O 1
ATOM 643 N N . GLU A 1 80 ? -1.304 -15.219 9.922 1 97.81 80 GLU A N 1
ATOM 644 C CA . GLU A 1 80 ? -0.403 -16.328 10.18 1 97.81 80 GLU A CA 1
ATOM 645 C C . GLU A 1 80 ? -0.844 -17.125 11.406 1 97.81 80 GLU A C 1
ATOM 647 O O . GLU A 1 80 ? -0.657 -18.344 11.469 1 97.81 80 GLU A O 1
ATOM 652 N N . ALA A 1 81 ? -1.412 -16.469 12.414 1 97.81 81 ALA A N 1
ATOM 653 C CA . ALA A 1 81 ? -1.93 -17.125 13.609 1 97.81 81 ALA A CA 1
ATOM 654 C C . ALA A 1 81 ? -3.074 -18.078 13.258 1 97.81 81 ALA A C 1
ATOM 656 O O . ALA A 1 81 ? -3.221 -19.141 13.867 1 97.81 81 ALA A O 1
ATOM 657 N N . LYS A 1 82 ? -3.754 -17.688 12.266 1 97.44 82 LYS A N 1
ATOM 658 C CA . LYS A 1 82 ? -4.961 -18.422 11.922 1 97.44 82 LYS A CA 1
ATOM 659 C C . LYS A 1 82 ? -4.668 -19.484 10.852 1 97.44 82 LYS A C 1
ATOM 661 O O . LYS A 1 82 ? -5.219 -20.578 10.891 1 97.44 82 LYS A O 1
ATOM 666 N N . PHE A 1 83 ? -3.826 -19.203 9.898 1 96.75 83 PHE A N 1
ATOM 667 C CA . PHE A 1 83 ? -3.709 -20.047 8.719 1 96.75 83 PHE A CA 1
ATOM 668 C C . PHE A 1 83 ? -2.301 -20.625 8.602 1 96.75 83 PHE A C 1
ATOM 670 O O . PHE A 1 83 ? -2.031 -21.438 7.719 1 96.75 83 PHE A O 1
ATOM 677 N N . GLY A 1 84 ? -1.294 -20.219 9.477 1 95.88 84 GLY A N 1
ATOM 678 C CA . GLY A 1 84 ? 0.086 -20.672 9.414 1 95.88 84 GLY A CA 1
ATOM 679 C C . GLY A 1 84 ? 1.02 -19.672 8.773 1 95.88 84 GLY A C 1
ATOM 680 O O . GLY A 1 84 ? 0.568 -18.672 8.203 1 95.88 84 GLY A O 1
ATOM 681 N N . PRO A 1 85 ? 2.301 -19.922 8.828 1 96.06 85 PRO A N 1
ATOM 682 C CA . PRO A 1 85 ? 3.301 -18.9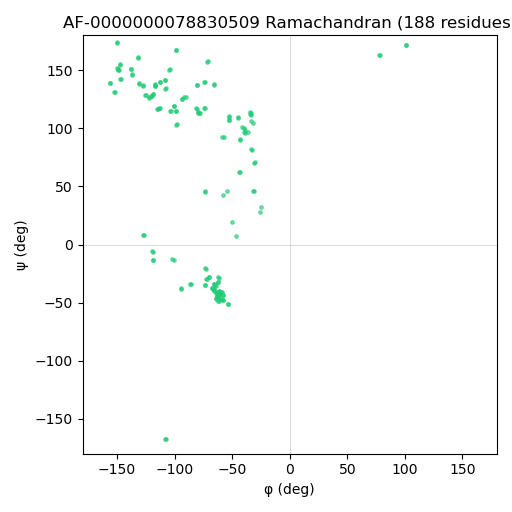69 8.336 1 96.06 85 PRO A CA 1
ATOM 683 C C . PRO A 1 85 ? 3.225 -18.766 6.824 1 96.06 85 PRO A C 1
ATOM 685 O O . PRO A 1 85 ? 2.93 -19.703 6.082 1 96.06 85 PRO A O 1
ATOM 688 N N . ILE A 1 86 ? 3.357 -17.484 6.48 1 95.5 86 ILE A N 1
ATOM 689 C CA . ILE A 1 86 ? 3.486 -17.156 5.062 1 95.5 86 ILE A CA 1
ATOM 690 C C . ILE A 1 86 ? 4.922 -17.406 4.605 1 95.5 86 ILE A C 1
ATOM 692 O O . ILE A 1 86 ? 5.855 -16.766 5.105 1 95.5 86 ILE A O 1
ATOM 696 N N . ALA A 1 87 ? 5.059 -18.391 3.732 1 86.56 87 ALA A N 1
ATOM 697 C CA . ALA A 1 87 ? 6.387 -18.75 3.244 1 86.56 87 ALA A CA 1
ATOM 698 C C . ALA A 1 87 ? 6.867 -17.766 2.182 1 86.56 87 ALA A C 1
ATOM 700 O O . ALA A 1 87 ? 6.148 -17.484 1.216 1 86.56 87 ALA A O 1
ATOM 701 N N . ILE A 1 88 ? 7.898 -17.016 2.496 1 80.38 88 ILE A N 1
ATOM 702 C CA . ILE A 1 88 ? 8.516 -16.203 1.46 1 80.38 88 ILE A CA 1
ATOM 703 C C . ILE A 1 88 ? 9.75 -16.906 0.914 1 80.38 88 ILE A C 1
ATOM 705 O O . ILE A 1 88 ? 10.672 -17.234 1.67 1 80.38 88 ILE A O 1
ATOM 709 N N . PRO A 1 89 ? 9.656 -17.516 -0.279 1 61.06 89 PRO A N 1
ATOM 710 C CA . PRO A 1 89 ? 10.852 -18.188 -0.792 1 61.06 89 PRO A CA 1
ATOM 711 C C . PRO A 1 89 ? 12.117 -17.344 -0.644 1 61.06 89 PRO A C 1
ATOM 713 O O . PRO A 1 89 ? 12.055 -16.109 -0.732 1 61.06 89 PRO A O 1
ATOM 716 N N . GLU A 1 90 ? 12.938 -17.812 0.292 1 54.09 90 GLU A N 1
ATOM 717 C CA . GLU A 1 90 ? 14.25 -17.172 0.376 1 54.09 90 GLU A CA 1
ATOM 718 C C . GLU A 1 90 ? 14.844 -16.938 -1.012 1 54.09 90 GLU A C 1
ATOM 720 O O . GLU A 1 90 ? 14.664 -17.766 -1.913 1 54.09 90 GLU A O 1
ATOM 725 N N . GLU A 1 91 ? 14.578 -15.859 -1.554 1 47.62 91 GLU A N 1
ATOM 726 C CA . GLU A 1 91 ? 15.492 -15.766 -2.686 1 47.62 91 GLU A CA 1
ATOM 727 C C . GLU A 1 91 ? 16.797 -16.5 -2.398 1 47.62 91 GLU A C 1
ATOM 729 O O . GLU A 1 91 ? 17.516 -16.172 -1.445 1 47.62 91 GLU A O 1
ATOM 734 N N . ASP A 1 92 ? 16.812 -17.828 -2.346 1 37.41 92 ASP A N 1
ATOM 735 C CA . ASP A 1 92 ? 18.141 -18.438 -2.361 1 37.41 92 ASP A CA 1
ATOM 736 C C . ASP A 1 92 ? 19.109 -17.594 -3.191 1 37.41 92 ASP A C 1
ATOM 738 O O . ASP A 1 92 ? 18.812 -17.234 -4.332 1 37.41 92 ASP A O 1
ATOM 742 N N . GLY A 1 93 ? 19.703 -16.516 -2.711 1 39.38 93 GLY A N 1
ATOM 743 C CA . GLY A 1 93 ? 20.984 -16.25 -3.369 1 39.38 93 GLY A CA 1
ATOM 744 C C . GLY A 1 93 ? 21.625 -17.484 -3.959 1 39.38 93 GLY A C 1
ATOM 745 O O . GLY A 1 93 ? 22.453 -18.141 -3.311 1 39.38 93 GLY A O 1
ATOM 746 N N . GLY A 1 94 ? 20.859 -18.359 -4.391 1 33.94 94 GLY A N 1
ATOM 747 C CA . GLY A 1 94 ? 21.5 -19.547 -4.961 1 33.94 94 GLY A CA 1
ATOM 748 C C . GLY A 1 94 ? 22.625 -19.203 -5.918 1 33.94 94 GLY A C 1
ATOM 749 O O . GLY A 1 94 ? 23.016 -20.031 -6.742 1 33.94 94 GLY A O 1
ATOM 750 N N . MET A 1 95 ? 23.094 -17.906 -6.098 1 31 95 MET A N 1
ATOM 751 C CA . MET A 1 95 ? 24.375 -18.109 -6.773 1 31 95 MET A CA 1
ATOM 752 C C . MET A 1 95 ? 25.297 -18.984 -5.938 1 31 95 MET A C 1
ATOM 754 O O . MET A 1 95 ? 25.859 -18.531 -4.949 1 31 95 MET A O 1
ATOM 758 N N . HIS A 1 96 ? 24.922 -20.125 -5.258 1 24.03 96 HIS A N 1
ATOM 759 C CA . HIS A 1 96 ? 26.156 -20.891 -5.105 1 24.03 96 HIS A CA 1
ATOM 760 C C . HIS A 1 96 ? 26.703 -21.328 -6.457 1 24.03 96 HIS A C 1
ATOM 762 O O . HIS A 1 96 ? 25.938 -21.703 -7.352 1 24.03 96 HIS A O 1
ATOM 768 N N . MET B 1 1 ? 29.297 -28.484 -25.562 1 32.19 1 MET B N 1
ATOM 769 C CA . MET B 1 1 ? 28.469 -28.25 -24.391 1 32.19 1 MET B CA 1
ATOM 770 C C . MET B 1 1 ? 27.375 -27.219 -24.688 1 32.19 1 MET B C 1
ATOM 772 O O . MET B 1 1 ? 27.641 -26.203 -25.328 1 32.19 1 MET B O 1
ATOM 776 N N . ALA B 1 2 ? 26.094 -27.531 -24.922 1 36.84 2 ALA B N 1
ATOM 777 C CA . ALA B 1 2 ? 25.016 -26.719 -25.5 1 36.84 2 ALA B CA 1
ATOM 778 C C . ALA B 1 2 ? 24.781 -25.453 -24.672 1 36.84 2 ALA B C 1
ATOM 780 O O . ALA B 1 2 ? 24.719 -25.5 -23.438 1 36.84 2 ALA B O 1
ATOM 781 N N . ASP B 1 3 ? 25.344 -24.312 -24.891 1 39.81 3 ASP B N 1
ATOM 782 C CA . ASP B 1 3 ? 25.156 -22.984 -24.297 1 39.81 3 ASP B CA 1
ATOM 783 C C . ASP B 1 3 ? 23.672 -22.688 -24.125 1 39.81 3 ASP B C 1
ATOM 785 O O . ASP B 1 3 ? 22.938 -22.484 -25.094 1 39.81 3 ASP B O 1
ATOM 789 N N . THR B 1 4 ? 22.922 -23.453 -23.328 1 41.31 4 THR B N 1
ATOM 790 C CA . THR B 1 4 ? 21.516 -23.109 -23.078 1 41.31 4 THR B CA 1
ATOM 791 C C . THR B 1 4 ? 21.344 -21.609 -22.922 1 41.31 4 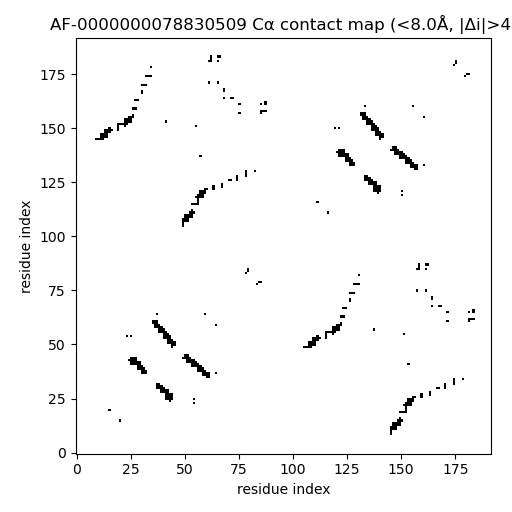THR B C 1
ATOM 793 O O . THR B 1 4 ? 22 -20.984 -22.078 1 41.31 4 THR B O 1
ATOM 796 N N . PRO B 1 5 ? 20.969 -20.844 -23.922 1 44.81 5 PRO B N 1
ATOM 797 C CA . PRO B 1 5 ? 20.766 -19.391 -23.859 1 44.81 5 PRO B CA 1
ATOM 798 C C . PRO B 1 5 ? 20.172 -18.938 -22.531 1 44.81 5 PRO B C 1
ATOM 800 O O . PRO B 1 5 ? 19.328 -19.641 -21.969 1 44.81 5 PRO B O 1
ATOM 803 N N . LYS B 1 6 ? 20.906 -18.484 -21.562 1 46 6 LYS B N 1
ATOM 804 C CA . LYS B 1 6 ? 20.359 -17.828 -20.375 1 46 6 LYS B CA 1
ATOM 805 C C . LYS B 1 6 ? 19.109 -17.031 -20.719 1 46 6 LYS B C 1
ATOM 807 O O . LYS B 1 6 ? 19.047 -16.391 -21.766 1 46 6 LYS B O 1
ATOM 812 N N . PRO B 1 7 ? 17.953 -17.453 -20.375 1 46.91 7 PRO B N 1
ATOM 813 C CA . PRO B 1 7 ? 16.797 -16.609 -20.703 1 46.91 7 PRO B CA 1
ATOM 814 C C . PRO B 1 7 ? 17.094 -15.117 -20.625 1 46.91 7 PRO B C 1
ATOM 816 O O . PRO B 1 7 ? 17.891 -14.688 -19.781 1 46.91 7 PRO B O 1
ATOM 819 N N . PRO B 1 8 ? 17.109 -14.375 -21.656 1 45 8 PRO B N 1
ATOM 820 C CA . PRO B 1 8 ? 17.406 -12.938 -21.656 1 45 8 PRO B CA 1
ATOM 821 C C . PRO B 1 8 ? 16.891 -12.234 -20.406 1 45 8 PRO B C 1
ATOM 823 O O . PRO B 1 8 ? 15.914 -12.688 -19.797 1 45 8 PRO B O 1
ATOM 826 N N . ASP B 1 9 ? 17.625 -11.695 -19.516 1 49.41 9 ASP B N 1
ATOM 827 C CA . ASP B 1 9 ? 17.219 -10.75 -18.469 1 49.41 9 ASP B CA 1
ATOM 828 C C . ASP B 1 9 ? 16.062 -9.875 -18.953 1 49.41 9 ASP B C 1
ATOM 830 O O . ASP B 1 9 ? 16.281 -8.844 -19.594 1 49.41 9 ASP B O 1
ATOM 834 N N . MET B 1 10 ? 15.008 -10.391 -19.578 1 56.56 10 MET B N 1
ATOM 835 C CA . MET B 1 10 ? 13.945 -9.578 -20.141 1 56.56 10 MET B CA 1
ATOM 836 C C . MET B 1 10 ? 13.594 -8.406 -19.234 1 56.56 10 MET B C 1
ATOM 838 O O . MET B 1 10 ? 13.281 -8.609 -18.047 1 56.56 10 MET B O 1
ATOM 842 N N . GLN B 1 11 ? 14.062 -7.297 -19.531 1 74.81 11 GLN B N 1
ATOM 843 C CA . GLN B 1 11 ? 13.797 -6.039 -18.844 1 74.81 11 GLN B CA 1
ATOM 844 C C . GLN B 1 11 ? 12.297 -5.777 -18.719 1 74.81 11 GLN B C 1
ATOM 846 O O . GLN B 1 11 ? 11.57 -5.852 -19.703 1 74.81 11 GLN B O 1
ATOM 851 N N . LEU B 1 12 ? 11.68 -5.887 -17.562 1 84.44 12 LEU B N 1
ATOM 852 C CA . LEU B 1 12 ? 10.273 -5.617 -17.266 1 84.44 12 LEU B CA 1
ATOM 853 C C . LEU B 1 12 ? 9.875 -4.223 -17.75 1 84.44 12 LEU B C 1
ATOM 855 O O . LEU B 1 12 ? 10.531 -3.236 -17.406 1 84.44 12 LEU B O 1
ATOM 859 N N . GLN B 1 13 ? 9.023 -4.195 -18.828 1 91 13 GLN B N 1
ATOM 860 C CA . GLN B 1 13 ? 8.492 -2.924 -19.297 1 91 13 GLN B CA 1
ATOM 861 C C . GLN B 1 13 ? 7.297 -2.482 -18.453 1 91 13 GLN B C 1
ATOM 863 O O . GLN B 1 13 ? 6.25 -3.127 -18.469 1 91 13 GLN B O 1
ATOM 868 N N . ILE B 1 14 ? 7.406 -1.4 -17.797 1 93.38 14 ILE B N 1
ATOM 869 C CA . ILE B 1 14 ? 6.352 -0.896 -16.938 1 93.38 14 ILE B CA 1
ATOM 870 C C . ILE B 1 14 ? 5.574 0.207 -17.641 1 93.38 14 ILE B C 1
ATOM 872 O O . ILE B 1 14 ? 6.16 1.183 -18.125 1 93.38 14 ILE B O 1
ATOM 876 N N . GLN B 1 15 ? 4.312 -0.021 -17.828 1 94.94 15 GLN B N 1
ATOM 877 C CA . GLN B 1 15 ? 3.418 0.958 -18.438 1 94.94 15 GLN B CA 1
ATOM 878 C C . GLN B 1 15 ? 2.541 1.628 -17.391 1 94.94 15 GLN B C 1
ATOM 880 O O . GLN B 1 15 ? 2.197 1.013 -16.375 1 94.94 15 GLN B O 1
ATOM 885 N N . MET B 1 16 ? 2.146 2.883 -17.656 1 94.94 16 MET B N 1
ATOM 886 C CA . MET B 1 16 ? 1.338 3.643 -16.703 1 94.94 16 MET B CA 1
ATOM 887 C C . MET B 1 16 ? 0.49 4.688 -17.438 1 94.94 16 MET B C 1
ATOM 889 O O . MET B 1 16 ? 0.997 5.43 -18.266 1 94.94 16 MET B O 1
ATOM 893 N N . ASP B 1 17 ? -0.75 4.73 -17.141 1 94.56 17 ASP B N 1
ATOM 894 C CA . ASP B 1 17 ? -1.612 5.773 -17.688 1 94.56 17 ASP B CA 1
ATOM 895 C C . ASP B 1 17 ? -1.297 7.129 -17.062 1 94.56 17 ASP B C 1
ATOM 897 O O . ASP B 1 17 ? -0.819 7.199 -15.93 1 94.56 17 ASP B O 1
ATOM 901 N N . GLU B 1 18 ? -1.671 8.164 -17.781 1 94 18 GLU B N 1
ATOM 902 C CA . GLU B 1 18 ? -1.381 9.516 -17.312 1 94 18 GLU B CA 1
ATOM 903 C C . GLU B 1 18 ? -2.078 9.812 -15.992 1 94 18 GLU B C 1
ATOM 905 O O . GLU B 1 18 ? -1.498 10.438 -15.102 1 94 18 GLU B O 1
ATOM 910 N N . ASP B 1 19 ? -3.297 9.367 -15.898 1 94 19 ASP B N 1
ATOM 911 C CA . ASP B 1 19 ? -4.047 9.625 -14.672 1 94 19 ASP B CA 1
ATOM 912 C C . ASP B 1 19 ? -3.414 8.906 -13.477 1 94 19 ASP B C 1
ATOM 914 O O . ASP B 1 19 ? -3.336 9.469 -12.383 1 94 19 ASP B O 1
ATOM 918 N N . VAL B 1 20 ? -2.896 7.777 -13.711 1 96.25 20 VAL B N 1
ATOM 919 C CA . VAL B 1 20 ? -2.254 6.996 -12.664 1 96.25 20 VAL B CA 1
ATOM 920 C C . VAL B 1 20 ? -0.907 7.617 -12.305 1 96.25 20 VAL B C 1
ATOM 922 O O . VAL B 1 20 ? -0.519 7.641 -11.133 1 96.25 20 VAL B O 1
ATOM 925 N N . ALA B 1 21 ? -0.268 8.156 -13.312 1 95.12 21 ALA B N 1
ATOM 926 C CA . ALA B 1 21 ? 1.056 8.742 -13.117 1 95.12 21 ALA B CA 1
ATOM 927 C C . ALA B 1 21 ? 0.998 9.914 -12.148 1 95.12 21 ALA B C 1
ATOM 929 O O . ALA B 1 21 ? 1.962 10.18 -11.422 1 95.12 21 ALA B O 1
ATOM 930 N N . ASN B 1 22 ? -0.1 10.57 -12.078 1 95.94 22 ASN B N 1
ATOM 931 C CA . ASN B 1 22 ? -0.258 11.719 -11.188 1 95.94 22 ASN B CA 1
ATOM 932 C C . ASN B 1 22 ? -0.293 11.281 -9.727 1 95.94 22 ASN B C 1
ATOM 934 O O . ASN B 1 22 ? 0.09 12.047 -8.836 1 95.94 22 ASN B O 1
ATOM 938 N N . GLY B 1 23 ? -0.748 10.078 -9.523 1 97.31 23 GLY B N 1
ATOM 939 C CA . GLY B 1 23 ? -0.842 9.547 -8.172 1 97.31 23 GLY B CA 1
ATOM 940 C C . GLY B 1 23 ? -2.037 10.078 -7.402 1 97.31 23 GLY B C 1
ATOM 941 O O . GLY B 1 23 ? -2.686 11.031 -7.836 1 97.31 23 GLY B O 1
ATOM 942 N N . GLN B 1 24 ? -2.336 9.406 -6.383 1 97.62 24 GLN B N 1
ATOM 943 C CA . GLN B 1 24 ? -3.389 9.828 -5.465 1 97.62 24 GLN B CA 1
ATOM 944 C C . GLN B 1 24 ? -2.867 9.914 -4.031 1 97.62 24 GLN B C 1
ATOM 946 O O . GLN B 1 24 ? -2.277 8.961 -3.521 1 97.62 24 GLN B O 1
ATOM 951 N N . TYR B 1 25 ? -3.127 11.086 -3.42 1 98.06 25 TYR B N 1
ATOM 952 C CA . TYR B 1 25 ? -2.74 11.234 -2.021 1 98.06 25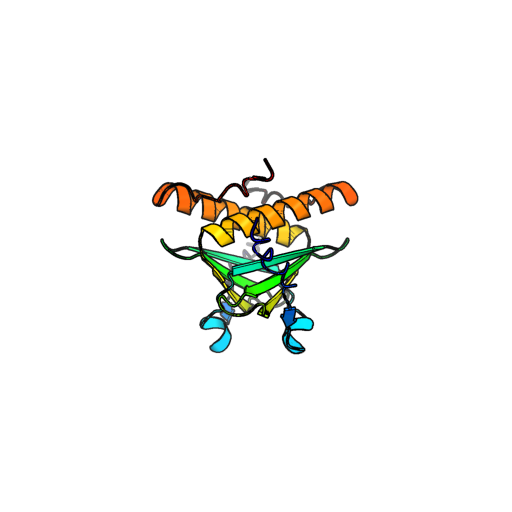 TYR B CA 1
ATOM 953 C C . TYR B 1 25 ? -3.762 10.586 -1.1 1 98.06 25 TYR B C 1
ATOM 955 O O . TYR B 1 25 ? -4.969 10.727 -1.299 1 98.06 25 TYR B O 1
ATOM 963 N N . VAL B 1 26 ? -3.193 9.898 -0.114 1 97.81 26 VAL B N 1
ATOM 964 C CA . VAL B 1 26 ? -4.059 9.305 0.904 1 97.81 26 VAL B CA 1
ATOM 965 C C . VAL B 1 26 ? -3.443 9.516 2.287 1 97.81 26 VAL B C 1
ATOM 967 O O . VAL B 1 26 ? -2.223 9.633 2.418 1 97.81 26 VAL B O 1
ATOM 970 N N . ASN B 1 27 ? -4.414 9.586 3.289 1 96.88 27 ASN B N 1
ATOM 971 C CA . ASN B 1 27 ? -3.941 9.781 4.656 1 96.88 27 ASN B CA 1
ATOM 972 C C . ASN B 1 27 ? -4.504 8.727 5.602 1 96.88 27 ASN B C 1
ATOM 974 O O . ASN B 1 27 ? -4.348 8.836 6.82 1 96.88 27 ASN B O 1
ATOM 978 N N . MET B 1 28 ? -5.141 7.766 5.062 1 96.56 28 MET B N 1
ATOM 979 C CA . MET B 1 28 ? -5.672 6.629 5.812 1 96.56 28 MET B CA 1
ATOM 980 C C . MET B 1 28 ? -5.691 5.371 4.953 1 96.56 28 MET B C 1
ATOM 982 O O . MET B 1 28 ? -5.781 5.449 3.725 1 96.56 28 MET B O 1
ATOM 986 N N . ALA B 1 29 ? -5.574 4.25 5.602 1 97.44 29 ALA B N 1
ATOM 987 C CA . ALA B 1 29 ? -5.695 2.979 4.895 1 97.44 29 ALA B CA 1
ATOM 988 C C . ALA B 1 29 ? -6.328 1.914 5.789 1 97.44 29 ALA B C 1
ATOM 990 O O . ALA B 1 29 ? -6.09 1.892 7 1 97.44 29 ALA B O 1
ATOM 991 N N . LEU B 1 30 ? -7.094 1.168 5.184 1 96.81 30 LEU B N 1
ATOM 992 C CA . LEU B 1 30 ? -7.66 0.007 5.859 1 96.81 30 LEU B CA 1
ATOM 993 C C . LEU B 1 30 ? -7.121 -1.288 5.262 1 96.81 30 LEU B C 1
ATOM 995 O O . LEU B 1 30 ? -6.965 -1.396 4.043 1 96.81 30 LEU B O 1
ATOM 999 N N . VAL B 1 31 ? -6.848 -2.227 6.137 1 98.06 31 VAL B N 1
ATOM 1000 C CA . VAL B 1 31 ? -6.309 -3.52 5.73 1 98.06 31 VAL B CA 1
ATOM 1001 C C . VAL B 1 31 ? -7.234 -4.637 6.203 1 98.06 31 VAL B C 1
ATOM 1003 O O . VAL B 1 31 ? -7.617 -4.684 7.375 1 98.06 31 VAL B O 1
ATOM 1006 N N . ASN B 1 32 ? -7.609 -5.438 5.27 1 97.25 32 ASN B N 1
ATOM 1007 C CA . ASN B 1 32 ? -8.398 -6.633 5.547 1 97.25 32 ASN B CA 1
ATOM 1008 C C . ASN B 1 32 ? -7.816 -7.863 4.863 1 97.25 32 ASN B C 1
ATOM 1010 O O . ASN B 1 32 ? -7 -7.742 3.947 1 97.25 32 ASN B O 1
ATOM 1014 N N . HIS B 1 33 ? -8.242 -9.07 5.398 1 97.56 33 HIS B N 1
ATOM 1015 C CA . HIS B 1 33 ? -7.715 -10.281 4.773 1 97.56 33 HIS B CA 1
ATOM 1016 C C . HIS B 1 33 ? -8.719 -11.422 4.848 1 97.56 33 HIS B C 1
ATOM 1018 O O . HIS B 1 33 ? -9.594 -11.438 5.723 1 97.56 33 HIS B O 1
ATOM 1024 N N . SER B 1 34 ? -8.719 -12.328 3.908 1 96.44 34 SER B N 1
ATOM 1025 C CA . SER B 1 34 ? -9.281 -13.672 3.924 1 96.44 34 SER B CA 1
ATOM 1026 C C . SER B 1 34 ? -8.188 -14.734 3.988 1 96.44 34 SER B C 1
ATOM 1028 O O . SER B 1 34 ? -7.031 -14.422 4.273 1 96.44 34 SER B O 1
ATOM 1030 N N . ASP B 1 35 ? -8.562 -15.977 3.748 1 96.31 35 ASP B N 1
ATOM 1031 C CA . ASP B 1 35 ? -7.574 -17.047 3.76 1 96.31 35 ASP B CA 1
ATOM 1032 C C . ASP B 1 35 ? -6.68 -16.984 2.521 1 96.31 35 ASP B C 1
ATOM 1034 O O . ASP B 1 35 ? -5.547 -17.469 2.541 1 96.31 35 ASP B O 1
ATOM 1038 N N . THR B 1 36 ? -7.156 -16.312 1.45 1 96.62 36 THR B N 1
ATOM 1039 C CA . THR B 1 36 ? -6.41 -16.406 0.199 1 96.62 36 THR B CA 1
ATOM 1040 C C . THR B 1 36 ? -5.918 -15.039 -0.245 1 96.62 36 THR B C 1
ATOM 1042 O O . THR B 1 36 ? -5.078 -14.938 -1.143 1 96.62 36 THR B O 1
ATOM 1045 N N . GLU B 1 37 ? -6.453 -13.922 0.381 1 97.81 37 GLU B N 1
ATOM 1046 C CA . GLU B 1 37 ? -6.117 -12.609 -0.154 1 97.81 37 GLU B CA 1
ATOM 1047 C C . GLU B 1 37 ? -6.062 -11.562 0.952 1 97.81 37 GLU B C 1
ATOM 1049 O O . GLU B 1 37 ? -6.664 -11.742 2.014 1 97.81 37 GLU B O 1
ATOM 1054 N N . PHE B 1 38 ? -5.293 -10.523 0.672 1 98.5 38 PHE B N 1
ATOM 1055 C CA . PHE B 1 38 ? -5.332 -9.266 1.404 1 98.5 38 PHE B CA 1
ATOM 1056 C C . PHE B 1 38 ? -5.965 -8.164 0.558 1 98.5 38 PHE B C 1
ATOM 1058 O O . PHE B 1 38 ? -5.727 -8.094 -0.65 1 98.5 38 PHE B O 1
ATOM 1065 N N . THR B 1 39 ? -6.754 -7.324 1.214 1 98.5 39 THR B N 1
ATOM 1066 C CA . THR B 1 39 ? -7.348 -6.148 0.586 1 98.5 39 THR B CA 1
ATOM 1067 C C . THR B 1 39 ? -6.906 -4.875 1.298 1 98.5 39 THR B C 1
ATOM 1069 O O . THR B 1 39 ? -6.961 -4.793 2.527 1 98.5 39 THR B O 1
ATOM 1072 N N . LEU B 1 40 ? -6.395 -3.922 0.516 1 98.56 40 LEU B N 1
ATOM 1073 C CA . LEU B 1 40 ? -5.988 -2.609 1.009 1 98.56 40 LEU B CA 1
ATOM 1074 C C . LEU B 1 40 ? -6.887 -1.516 0.442 1 98.56 40 LEU B C 1
ATOM 1076 O O . LEU B 1 40 ? -6.941 -1.318 -0.774 1 98.56 40 LEU B O 1
ATOM 1080 N N . ASP B 1 41 ? -7.574 -0.848 1.285 1 98.38 41 ASP B N 1
ATOM 1081 C CA . ASP B 1 41 ? -8.305 0.352 0.893 1 98.38 41 ASP B CA 1
ATOM 1082 C C . ASP B 1 41 ? -7.523 1.614 1.252 1 98.38 41 ASP B C 1
ATOM 1084 O O . ASP B 1 41 ? -7.301 1.898 2.432 1 98.38 41 ASP B O 1
ATOM 1088 N N . PHE B 1 42 ? -7.105 2.367 0.245 1 98.5 42 PHE B N 1
ATOM 1089 C CA . PHE B 1 42 ? -6.422 3.641 0.441 1 98.5 42 PHE B CA 1
ATOM 1090 C C . PHE B 1 42 ? -7.414 4.797 0.403 1 98.5 42 PHE B C 1
ATOM 1092 O O . PHE B 1 42 ? -8.125 4.98 -0.587 1 98.5 42 PHE B O 1
ATOM 1099 N N . ILE B 1 43 ? -7.383 5.59 1.495 1 98.06 43 ILE B N 1
ATOM 1100 C CA . ILE B 1 43 ? -8.484 6.516 1.734 1 98.06 43 ILE B CA 1
ATOM 1101 C C . ILE B 1 43 ? -7.93 7.922 1.958 1 98.06 43 ILE B C 1
ATOM 1103 O O . ILE B 1 43 ? -6.91 8.094 2.629 1 98.06 43 ILE B O 1
ATOM 1107 N N . TYR B 1 44 ? -8.617 8.828 1.345 1 97.5 44 TYR B N 1
ATOM 1108 C CA . TYR B 1 44 ? -8.383 10.227 1.681 1 97.5 44 TYR B CA 1
ATOM 1109 C C . TYR B 1 44 ? -9.5 10.766 2.561 1 97.5 44 TYR B C 1
ATOM 1111 O O . TYR B 1 44 ? -10.656 10.836 2.135 1 97.5 44 TYR B O 1
ATOM 1119 N N . VAL B 1 45 ? -9.141 11.109 3.787 1 95.81 45 VAL B N 1
ATOM 1120 C CA . VAL B 1 45 ? -10.07 11.727 4.73 1 95.81 45 VAL B CA 1
ATOM 1121 C C . VAL B 1 45 ? -10.008 13.25 4.594 1 95.81 45 VAL B C 1
ATOM 1123 O O . VAL B 1 45 ? -8.938 13.844 4.723 1 95.81 45 VAL B O 1
ATOM 1126 N N . GLN B 1 46 ? -11.141 13.781 4.41 1 92.88 46 GLN B N 1
ATOM 1127 C CA . GLN B 1 46 ? -11.195 15.234 4.258 1 92.88 46 GLN B CA 1
ATOM 1128 C C . GLN B 1 46 ? -10.984 15.93 5.598 1 92.88 46 GLN B C 1
ATOM 1130 O O . GLN B 1 46 ? -11.531 15.508 6.617 1 92.88 46 GLN B O 1
ATOM 1135 N N . PRO B 1 47 ? -10.25 17 5.625 1 88.5 47 PRO B N 1
ATOM 1136 C CA . PRO B 1 47 ? -10 17.703 6.891 1 88.5 47 PRO B CA 1
ATOM 1137 C C . PRO B 1 47 ? -11.234 18.438 7.406 1 88.5 47 PRO B C 1
ATOM 1139 O O . PRO B 1 47 ? -11.422 18.562 8.617 1 88.5 47 PRO B O 1
ATOM 1142 N N . GLN B 1 48 ? -12.07 18.859 6.543 1 87.25 48 GLN B N 1
ATOM 1143 C CA . GLN B 1 48 ? -13.141 19.781 6.926 1 87.25 48 GLN B CA 1
ATOM 1144 C C . GLN B 1 48 ? -14.477 19.047 7.051 1 87.25 48 GLN B C 1
ATOM 1146 O O . GLN B 1 48 ? -15.469 19.625 7.496 1 87.25 48 GLN B O 1
ATOM 1151 N N . GLN B 1 49 ? -14.578 17.891 6.613 1 84.06 49 GLN B N 1
ATOM 1152 C CA . GLN B 1 49 ? -15.812 17.109 6.625 1 84.06 49 GLN B CA 1
ATOM 1153 C C . GLN B 1 49 ? -15.547 15.672 7.051 1 84.06 49 GLN B C 1
ATOM 1155 O O . GLN B 1 49 ? -14.453 15.148 6.848 1 84.06 49 GLN B O 1
ATOM 1160 N N . PRO B 1 50 ? -16.547 15.172 7.734 1 85.69 50 PRO B N 1
ATOM 1161 C CA . PRO B 1 50 ? -16.422 13.758 8.094 1 85.69 50 PRO B CA 1
ATOM 1162 C C . PRO B 1 50 ? -16.641 12.828 6.898 1 85.69 50 PRO B C 1
ATOM 1164 O O . PRO B 1 50 ? -17.453 11.898 6.977 1 85.69 50 PRO B O 1
ATOM 1167 N N . LYS B 1 51 ? -16.016 13.164 5.766 1 92.19 51 LYS B N 1
ATOM 1168 C CA . LYS B 1 51 ? -16.109 12.367 4.543 1 92.19 51 LYS B CA 1
ATOM 1169 C C . LYS B 1 51 ? -14.742 11.828 4.137 1 92.19 51 LYS B C 1
ATOM 1171 O O . LYS B 1 51 ? -13.727 12.508 4.293 1 92.19 51 LYS B O 1
ATOM 1176 N N . ALA B 1 52 ? -14.836 10.594 3.75 1 94.75 52 ALA B N 1
ATOM 1177 C CA . ALA B 1 52 ? -13.641 9.906 3.264 1 94.75 52 ALA B CA 1
ATOM 1178 C C . ALA B 1 52 ? -13.906 9.211 1.933 1 94.75 52 ALA B C 1
ATOM 1180 O O . ALA B 1 52 ? -15.016 8.727 1.694 1 94.75 52 ALA B O 1
ATOM 1181 N N . ARG B 1 53 ? -12.969 9.32 1.072 1 96.69 53 ARG B N 1
ATOM 1182 C CA . ARG B 1 53 ? -13.109 8.672 -0.229 1 96.69 53 ARG B CA 1
ATOM 1183 C C . ARG B 1 53 ? -12.016 7.633 -0.442 1 96.69 53 ARG B C 1
ATOM 1185 O O . ARG B 1 53 ? -10.828 7.914 -0.242 1 96.69 53 ARG B O 1
ATOM 1192 N N . VAL B 1 54 ? -12.484 6.434 -0.833 1 97.81 54 VAL B N 1
ATOM 1193 C CA . VAL B 1 54 ? -11.516 5.41 -1.231 1 97.81 54 VAL B CA 1
ATOM 1194 C C . VAL B 1 54 ? -10.938 5.754 -2.602 1 97.81 54 VAL B C 1
ATOM 1196 O O . VAL B 1 54 ? -11.672 5.832 -3.59 1 97.81 54 VAL B O 1
ATOM 1199 N N . ARG B 1 55 ? -9.672 5.965 -2.6 1 97.5 55 ARG B N 1
ATOM 1200 C CA . ARG B 1 55 ? -9 6.336 -3.844 1 97.5 55 ARG B CA 1
ATOM 1201 C C . ARG B 1 55 ? -8.609 5.098 -4.645 1 97.5 55 ARG B C 1
ATOM 1203 O O . ARG B 1 55 ? -8.578 5.133 -5.875 1 97.5 55 ARG B O 1
ATOM 1210 N N . SER B 1 56 ? -8.289 4.109 -3.91 1 97.88 56 SER B N 1
ATOM 1211 C CA . SER B 1 56 ? -7.875 2.865 -4.559 1 97.88 56 SER B CA 1
ATOM 1212 C C . SER B 1 56 ? -8.086 1.668 -3.639 1 97.88 56 SER B C 1
ATOM 1214 O O . SER B 1 56 ? -7.852 1.758 -2.43 1 97.88 56 SER B O 1
ATOM 1216 N N . ARG B 1 57 ? -8.578 0.55 -4.25 1 98.62 57 ARG B N 1
ATOM 1217 C CA . ARG B 1 57 ? -8.625 -0.744 -3.576 1 98.62 57 ARG B CA 1
ATOM 1218 C C . ARG B 1 57 ? -7.707 -1.75 -4.258 1 98.62 57 ARG B C 1
ATOM 1220 O O . ARG B 1 57 ? -7.887 -2.066 -5.434 1 98.62 57 ARG B O 1
ATOM 1227 N N . ILE B 1 58 ? -6.695 -2.191 -3.48 1 98.62 58 ILE B N 1
AT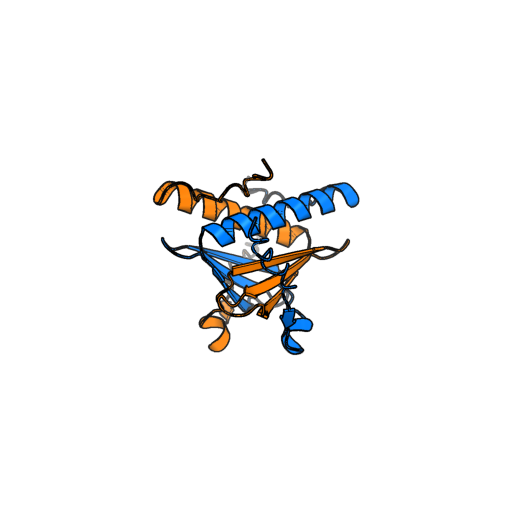OM 1228 C CA . ILE B 1 58 ? -5.688 -3.115 -3.986 1 98.62 58 ILE B CA 1
ATOM 1229 C C . ILE B 1 58 ? -5.906 -4.5 -3.383 1 98.62 58 ILE B C 1
ATOM 1231 O O . ILE B 1 58 ? -6.176 -4.625 -2.186 1 98.62 58 ILE B O 1
ATOM 1235 N N . ILE B 1 59 ? -5.836 -5.492 -4.238 1 98.69 59 ILE B N 1
ATOM 1236 C CA . ILE B 1 59 ? -5.941 -6.879 -3.803 1 98.69 59 ILE B CA 1
ATOM 1237 C C . ILE B 1 59 ? -4.641 -7.617 -4.117 1 98.69 59 ILE B C 1
ATOM 1239 O O . ILE B 1 59 ? -4.074 -7.461 -5.199 1 98.69 59 ILE B O 1
ATOM 1243 N N . THR B 1 60 ? -4.148 -8.422 -3.18 1 98.38 60 THR B N 1
ATOM 1244 C CA . THR B 1 60 ? -2.945 -9.219 -3.387 1 98.38 60 THR B CA 1
ATOM 1245 C C . THR B 1 60 ? -3 -10.508 -2.568 1 98.38 60 THR B C 1
ATOM 1247 O O . THR B 1 60 ? -3.959 -10.742 -1.832 1 98.38 60 THR B O 1
ATOM 1250 N N . ASN B 1 61 ? -2.055 -11.352 -2.752 1 97.44 61 ASN B N 1
ATOM 1251 C CA . ASN B 1 61 ? -2.016 -12.586 -1.968 1 97.44 61 ASN B CA 1
ATOM 1252 C C . ASN B 1 61 ? -1.048 -12.469 -0.793 1 97.44 61 ASN B C 1
ATOM 1254 O O . ASN B 1 61 ? -0.278 -11.508 -0.708 1 97.44 61 ASN B O 1
ATOM 1258 N N . PRO B 1 62 ? -1.117 -13.391 0.114 1 97.88 62 PRO B N 1
ATOM 1259 C CA . PRO B 1 62 ? -0.341 -13.281 1.352 1 97.88 62 PRO B CA 1
ATOM 1260 C C . PRO B 1 62 ? 1.163 -13.195 1.098 1 97.88 62 PRO B C 1
ATOM 1262 O O . PRO B 1 62 ? 1.86 -12.422 1.758 1 97.88 62 PRO B O 1
ATOM 1265 N N . LYS B 1 63 ? 1.669 -13.93 0.198 1 96.88 63 LYS B N 1
ATOM 1266 C CA . LYS B 1 63 ? 3.098 -13.906 -0.102 1 96.88 63 LYS B CA 1
ATOM 1267 C C . LYS B 1 63 ? 3.531 -12.523 -0.589 1 96.88 63 LYS B C 1
ATOM 1269 O O . LYS B 1 63 ? 4.52 -11.969 -0.104 1 96.88 63 LYS B O 1
ATOM 1274 N N . HIS B 1 64 ? 2.785 -12.008 -1.519 1 97 64 HIS B N 1
ATOM 1275 C CA . HIS B 1 64 ? 3.088 -10.68 -2.055 1 97 64 HIS B CA 1
ATOM 1276 C C . HIS B 1 64 ? 2.895 -9.602 -0.996 1 97 64 HIS B C 1
ATOM 1278 O O . HIS B 1 64 ? 3.654 -8.633 -0.948 1 97 64 HIS B O 1
ATOM 1284 N N . MET B 1 65 ? 1.87 -9.719 -0.139 1 98 65 MET B N 1
ATOM 1285 C CA . MET B 1 65 ? 1.656 -8.766 0.95 1 98 65 MET B CA 1
ATOM 1286 C C . MET B 1 65 ? 2.861 -8.727 1.884 1 98 65 MET B C 1
ATOM 1288 O O . MET B 1 65 ? 3.326 -7.652 2.26 1 98 65 MET B O 1
ATOM 1292 N N . LYS B 1 66 ? 3.328 -9.867 2.25 1 97.62 66 LYS B N 1
ATOM 1293 C CA . LYS B 1 66 ? 4.473 -9.953 3.15 1 97.62 66 LYS B CA 1
ATOM 1294 C C . LYS B 1 66 ? 5.711 -9.32 2.521 1 97.62 66 LYS B C 1
ATOM 1296 O O . LYS B 1 66 ? 6.457 -8.602 3.193 1 97.62 66 LYS B O 1
ATOM 1301 N N . ARG B 1 67 ? 5.926 -9.555 1.28 1 96.62 67 ARG B N 1
ATOM 1302 C CA . ARG B 1 67 ? 7.031 -8.93 0.563 1 96.62 67 ARG B CA 1
ATOM 1303 C C . ARG B 1 67 ? 6.887 -7.41 0.538 1 96.62 67 ARG B C 1
ATOM 1305 O O . ARG B 1 67 ? 7.867 -6.684 0.691 1 96.62 67 ARG B O 1
ATOM 1312 N N . LEU B 1 68 ? 5.695 -6.969 0.27 1 97.06 68 LEU B N 1
ATOM 1313 C CA . LEU B 1 68 ? 5.426 -5.535 0.245 1 97.06 68 LEU B CA 1
ATOM 1314 C C . LEU B 1 68 ? 5.773 -4.895 1.584 1 97.06 68 LEU B C 1
ATOM 1316 O O . LEU B 1 68 ? 6.438 -3.854 1.626 1 97.06 68 LEU B O 1
ATOM 1320 N N . VAL B 1 69 ? 5.328 -5.5 2.656 1 97.81 69 VAL B N 1
ATOM 1321 C CA . VAL B 1 69 ? 5.574 -4.969 3.992 1 97.81 69 VAL B CA 1
ATOM 1322 C C . VAL B 1 69 ? 7.078 -4.914 4.258 1 97.81 69 VAL B C 1
ATOM 1324 O O . VAL B 1 69 ? 7.586 -3.932 4.801 1 97.81 69 VAL B O 1
ATOM 1327 N N . ALA B 1 70 ? 7.801 -5.93 3.826 1 96.62 70 ALA B N 1
ATOM 1328 C CA . ALA B 1 70 ? 9.25 -5.953 3.998 1 96.62 70 ALA B CA 1
ATOM 1329 C C . ALA B 1 70 ? 9.914 -4.809 3.232 1 96.62 70 ALA B C 1
ATOM 1331 O O . ALA B 1 70 ? 10.812 -4.148 3.75 1 96.62 70 ALA B O 1
ATOM 1332 N N . ALA B 1 71 ? 9.469 -4.617 2.01 1 96.19 71 ALA B N 1
ATOM 1333 C CA . ALA B 1 71 ? 10.008 -3.535 1.191 1 96.19 71 ALA B CA 1
ATOM 1334 C C . ALA B 1 71 ? 9.719 -2.176 1.823 1 96.19 71 ALA B C 1
ATOM 1336 O O . ALA B 1 71 ? 10.586 -1.294 1.831 1 96.19 71 ALA B O 1
ATOM 1337 N N . MET B 1 72 ? 8.508 -1.985 2.342 1 98.12 72 MET B N 1
ATOM 1338 C CA . MET B 1 72 ? 8.133 -0.722 2.969 1 98.12 72 MET B CA 1
ATOM 1339 C C . MET B 1 72 ? 8.938 -0.483 4.238 1 98.12 72 MET B C 1
ATOM 1341 O O . MET B 1 72 ? 9.383 0.638 4.5 1 98.12 72 MET B O 1
ATOM 1345 N N . GLN B 1 73 ? 9.156 -1.506 4.973 1 97.5 73 GLN B N 1
ATOM 1346 C CA . GLN B 1 73 ? 9.961 -1.396 6.184 1 97.5 73 GLN B CA 1
ATOM 1347 C C . GLN B 1 73 ? 11.391 -0.981 5.859 1 97.5 73 GLN B C 1
ATOM 1349 O O . GLN B 1 73 ? 11.961 -0.124 6.535 1 97.5 73 GLN B O 1
ATOM 1354 N N . ASP B 1 74 ? 11.945 -1.612 4.832 1 97.19 74 ASP B N 1
ATOM 1355 C CA . ASP B 1 74 ? 13.289 -1.251 4.391 1 97.19 74 ASP B CA 1
ATOM 1356 C C . ASP B 1 74 ? 13.367 0.228 4.02 1 97.19 74 ASP B C 1
ATOM 1358 O O . ASP B 1 74 ? 14.336 0.909 4.363 1 97.19 74 ASP B O 1
ATOM 1362 N N . ASN B 1 75 ? 12.359 0.685 3.307 1 97.44 75 ASN B N 1
ATOM 1363 C CA . ASN B 1 75 ? 12.344 2.082 2.885 1 97.44 75 ASN B CA 1
ATOM 1364 C C . ASN B 1 75 ? 12.172 3.023 4.07 1 97.44 75 ASN B C 1
ATOM 1366 O O . ASN B 1 75 ? 12.758 4.109 4.098 1 97.44 75 ASN B O 1
ATOM 1370 N N . ILE B 1 76 ? 11.375 2.654 5.047 1 97.88 76 ILE B N 1
ATOM 1371 C CA . ILE B 1 76 ? 11.203 3.451 6.258 1 97.88 76 ILE B CA 1
ATOM 1372 C C . ILE B 1 76 ? 12.523 3.535 7.016 1 97.88 76 ILE B C 1
ATOM 1374 O O . ILE B 1 76 ? 12.898 4.605 7.5 1 97.88 76 ILE B O 1
ATOM 1378 N N . GLN B 1 77 ? 13.25 2.443 7.102 1 97.94 77 GLN B N 1
ATOM 1379 C CA . GLN B 1 77 ? 14.547 2.434 7.77 1 97.94 77 GLN B CA 1
ATOM 1380 C C . GLN B 1 77 ? 15.531 3.377 7.078 1 97.94 77 GLN B C 1
ATOM 1382 O O . GLN B 1 77 ? 16.25 4.129 7.738 1 97.94 77 GLN B O 1
ATOM 1387 N N . ARG B 1 78 ? 15.523 3.307 5.785 1 97.56 78 ARG B N 1
ATOM 1388 C CA . ARG B 1 78 ? 16.391 4.191 5.02 1 97.56 78 ARG B CA 1
ATOM 1389 C C . ARG B 1 78 ? 16 5.652 5.215 1 97.56 78 ARG B C 1
ATOM 1391 O O . ARG B 1 78 ? 16.875 6.52 5.352 1 97.56 78 ARG B O 1
ATOM 1398 N N . TYR B 1 79 ? 14.75 5.91 5.129 1 98.12 79 TYR B N 1
ATOM 1399 C CA . TYR B 1 79 ? 14.242 7.25 5.387 1 98.12 79 TYR B CA 1
ATOM 140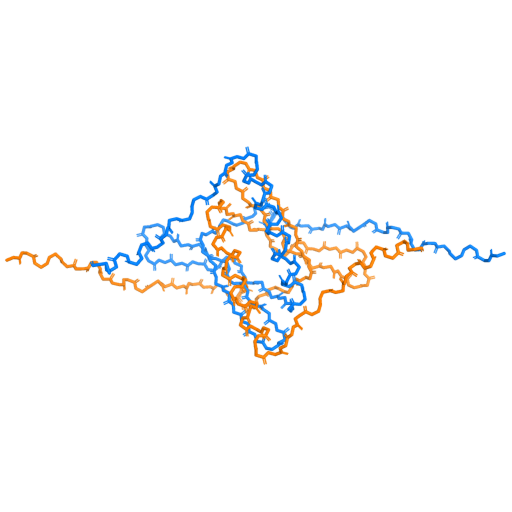0 C C . TYR B 1 79 ? 14.695 7.758 6.746 1 98.12 79 TYR B C 1
ATOM 1402 O O . TYR B 1 79 ? 15.227 8.867 6.855 1 98.12 79 TYR B O 1
ATOM 1410 N N . GLU B 1 80 ? 14.492 6.984 7.781 1 97.81 80 GLU B N 1
ATOM 1411 C CA . GLU B 1 80 ? 14.812 7.391 9.148 1 97.81 80 GLU B CA 1
ATOM 1412 C C . GLU B 1 80 ? 16.312 7.562 9.336 1 97.81 80 GLU B C 1
ATOM 1414 O O . GLU B 1 80 ? 16.75 8.414 10.109 1 97.81 80 GLU B O 1
ATOM 1419 N N . ALA B 1 81 ? 17.141 6.754 8.656 1 97.81 81 ALA B N 1
ATOM 1420 C CA . ALA B 1 81 ? 18.594 6.871 8.711 1 97.81 81 ALA B CA 1
ATOM 1421 C C . ALA B 1 81 ? 19.047 8.219 8.164 1 97.81 81 ALA B C 1
ATOM 1423 O O . ALA B 1 81 ? 20.016 8.797 8.656 1 97.81 81 ALA B O 1
ATOM 1424 N N . LYS B 1 82 ? 18.312 8.664 7.246 1 97.44 82 LYS B N 1
ATOM 1425 C CA . LYS B 1 82 ? 18.734 9.875 6.543 1 97.44 82 LYS B CA 1
ATOM 1426 C C . LYS B 1 82 ? 18.109 11.117 7.168 1 97.44 82 LYS B C 1
ATOM 1428 O O . LYS B 1 82 ? 18.75 12.164 7.254 1 97.44 82 LYS B O 1
ATOM 1433 N N . PHE B 1 83 ? 16.891 11.07 7.621 1 96.75 83 PHE B N 1
ATOM 1434 C CA . PHE B 1 83 ? 16.156 12.273 7.98 1 96.75 83 PHE B CA 1
ATOM 1435 C C . PHE B 1 83 ? 15.758 12.25 9.453 1 96.75 83 PHE B C 1
ATOM 1437 O O . PHE B 1 83 ? 15.211 13.227 9.969 1 96.75 83 PHE B O 1
ATOM 1444 N N . GLY B 1 84 ? 16 11.125 10.242 1 95.94 84 GLY B N 1
ATOM 1445 C CA . GLY B 1 84 ? 15.633 10.992 11.641 1 95.94 84 GLY B CA 1
ATOM 1446 C C . GLY B 1 84 ? 14.367 10.172 11.844 1 95.94 84 GLY B C 1
ATOM 1447 O O . GLY B 1 84 ? 13.672 9.852 10.883 1 95.94 84 GLY B O 1
ATOM 1448 N N . PRO B 1 85 ? 14.055 9.859 13.07 1 96.12 85 PRO B N 1
ATOM 1449 C CA . PRO B 1 85 ? 12.922 8.992 13.383 1 96.12 85 PRO B CA 1
ATOM 1450 C C . PRO B 1 85 ? 11.57 9.609 13.008 1 96.12 85 PRO B C 1
ATOM 1452 O O . PRO B 1 85 ? 11.398 10.828 13.125 1 96.12 85 PRO B O 1
ATOM 1455 N N . ILE B 1 86 ? 10.75 8.742 12.438 1 95.5 86 ILE B N 1
ATOM 1456 C CA . ILE B 1 86 ? 9.367 9.141 12.195 1 95.5 86 ILE B CA 1
ATOM 1457 C C . ILE B 1 86 ? 8.555 9.023 13.484 1 95.5 86 ILE B C 1
ATOM 1459 O O . ILE B 1 86 ? 8.414 7.934 14.039 1 95.5 86 ILE B O 1
ATOM 1463 N N . ALA B 1 87 ? 8.125 10.188 13.961 1 86.56 87 ALA B N 1
ATOM 1464 C CA . ALA B 1 87 ? 7.375 10.219 15.219 1 86.56 87 ALA B CA 1
ATOM 1465 C C . ALA B 1 87 ? 5.922 9.805 14.992 1 86.56 87 ALA B C 1
ATOM 1467 O O . ALA B 1 87 ? 5.246 10.336 14.109 1 86.56 87 ALA B O 1
ATOM 1468 N N . ILE B 1 88 ? 5.543 8.672 15.531 1 80 88 ILE B N 1
ATOM 1469 C CA . ILE B 1 88 ? 4.129 8.32 15.516 1 80 88 ILE B CA 1
ATOM 1470 C C . ILE B 1 88 ? 3.492 8.688 16.859 1 80 88 ILE B C 1
ATOM 1472 O O . ILE B 1 88 ? 3.939 8.219 17.906 1 80 88 ILE B O 1
ATOM 1476 N N . PRO B 1 89 ? 2.727 9.805 16.906 1 60.88 89 PRO B N 1
ATOM 1477 C CA . PRO B 1 89 ? 2.125 10.141 18.203 1 60.88 89 PRO B CA 1
ATOM 1478 C C . PRO B 1 89 ? 1.497 8.93 18.891 1 60.88 89 PRO B C 1
ATOM 1480 O O . PRO B 1 89 ? 0.981 8.031 18.219 1 60.88 89 PRO B O 1
ATOM 1483 N N . GLU B 1 90 ? 2.178 8.539 19.953 1 53.78 90 GLU B N 1
ATOM 1484 C CA . GLU B 1 90 ? 1.551 7.508 20.781 1 53.78 90 GLU B CA 1
ATOM 1485 C C . GLU B 1 90 ? 0.068 7.805 20.984 1 53.78 90 GLU B C 1
ATOM 1487 O O . GLU B 1 90 ? -0.327 8.961 21.125 1 53.78 90 GLU B O 1
ATOM 1492 N N . GLU B 1 91 ? -0.732 7.316 20.156 1 47.38 91 GLU B N 1
ATOM 1493 C CA . GLU B 1 91 ? -2.049 7.469 20.781 1 47.38 91 GLU B CA 1
ATOM 1494 C C . GLU B 1 91 ? -1.959 7.402 22.297 1 47.38 91 GLU B C 1
ATOM 1496 O O . GLU B 1 91 ? -1.506 6.402 22.859 1 47.38 91 GLU B O 1
ATOM 1501 N N . ASP B 1 92 ? -1.391 8.406 22.953 1 37.06 92 ASP B N 1
ATOM 1502 C CA . ASP B 1 92 ? -1.616 8.391 24.391 1 37.06 92 ASP B CA 1
ATOM 1503 C C . ASP B 1 92 ? -2.994 7.82 24.719 1 37.06 92 ASP B C 1
ATOM 1505 O O . ASP B 1 92 ? -4 8.25 24.156 1 37.06 92 ASP B O 1
ATOM 1509 N N . GLY B 1 93 ? -3.246 6.531 24.781 1 39.22 93 GLY B N 1
ATOM 1510 C CA . GLY B 1 93 ? -4.344 6.195 25.672 1 39.22 93 GLY B CA 1
ATOM 1511 C C . GLY B 1 93 ? -4.547 7.219 26.781 1 39.22 93 GLY B C 1
ATOM 1512 O O . GLY B 1 93 ? -4.219 6.961 27.938 1 39.22 93 GLY B O 1
ATOM 1513 N N . GLY B 1 94 ? -4.199 8.383 26.531 1 33.91 94 GLY B N 1
ATOM 1514 C CA . GLY B 1 94 ? -4.391 9.32 27.625 1 33.91 94 GLY B CA 1
ATOM 1515 C C . GLY B 1 94 ? -5.789 9.273 28.219 1 33.91 94 GLY B C 1
ATOM 1516 O O . GLY B 1 94 ? -6.5 10.281 28.234 1 33.91 94 GLY B O 1
ATOM 1517 N N . MET B 1 95 ? -6.641 8.18 28.047 1 30.95 95 MET B N 1
ATOM 1518 C CA . MET B 1 95 ? -7.594 8.281 29.156 1 30.95 95 MET B CA 1
ATOM 1519 C C . MET B 1 95 ? -6.875 8.359 30.5 1 30.95 95 MET B C 1
ATOM 1521 O O . MET B 1 95 ? -6.363 7.352 30.984 1 30.95 95 MET B O 1
ATOM 1525 N N . HIS B 1 96 ? -5.793 9.156 30.797 1 23.89 96 HIS B N 1
ATOM 1526 C CA . HIS B 1 96 ? -5.84 9.328 32.25 1 23.89 96 HIS B CA 1
ATOM 1527 C C . HIS B 1 96 ? -7.082 10.109 32.688 1 23.89 96 HIS B C 1
ATOM 1529 O O . HIS B 1 96 ? -7.504 11.039 31.984 1 23.89 96 HIS B O 1
#

Foldseek 3Di:
DPPPPPPPPPDDDDDDDPVPVVPDDADDWDWDDDPFKIKIFGWHQDPPDRDIDGPDIDMDGPVVVVVVVVVVVVVQVVVCVVPNDDDDPPPPPPPD/DPPPPPPPPPDDDDDDDPVPVVPDDADDWDWDDDPFKIKIFGWHQDPPDRDIDGPDIDMDGPVVVVVVVVVVVVVQVVVCVVPNDDDDPPPPPPPD

pLDDT: mean 85.56, std 21.44, range [23.89, 98.69]

InterPro domains:
  IPR021857 Protein of unknown function DUF3467 [PF11950] (9-87)

Organism: Myxococcus xanthus (strain DK1622) (NCBI:txid246197)

Radius of gyration: 19.84 Å; Cα contacts (8 Å, |Δi|>4): 292; chains: 2; bounding box: 49×52×60 Å

=== Feature glossary ===
A reading guide for the features in this record.

Start from the sequence.

  · Sequence gives the chain of amino acids in standard one-letter code (A=alanine, C=cysteine, …, Y=tyrosine), read N→C. It is the only feature that is directly encoded by the gene; all structural features are derived from the folded form of this sequence.

Fold it, and you get atomic coordinates and the backbone conformation that goes with them.

  · The mmCIF table is the protein's shape written out atom by atom. For each backbone N, Cα, C, and carbonyl O, it records an (x, y, z) coordinate triple in Å plus the residue type, chain letter, and residue number.

  · Backbone dihedral angles. Every residue except chain termini has a φ (preceding-C → N → Cα → C) and a ψ (N → Cα → C → next-N). They are reported in degrees following the IUPAC sign convention. Secondary structure is essentially a statement about which (φ, ψ) basin each residue occupies.

  · DSSP 8-state secondary structure assigns each residue one of H (α-helix), G (3₁₀-helix), I (π-helix), E (extended β-strand), B (isolated β-bridge), T (hydrogen-bonded turn), S (bend), or '-' (coil). The assignment is computed from backbone hydrogen-bond geometry via the Kabsch–Sander algorithm.

  · P-SEA three-state annotation labels each residue as helix, strand, or coil based purely on the geometry of the Cα trace. It serves as a fallback when the full backbone (and thus DSSP) is unavailable.

Summarize the fold with a handful of shape descriptors and a per-residue structural alphabet.

  · Radius of gyration (Rg) is the root-mean-square distance of Cα atoms from their centroid — a single number for overall size and compactness. A globular domain of N residues has Rg ≈ 2.2·N^0.38 Å; an extended or disordered chain has a much larger Rg. The Cα contact count is the number of residue pairs whose Cα atoms are within 8 Å and are more than four positions apart in sequence — a standard proxy for tertiary packing density. The bounding box is the smallest axis-aligned box enclosing all Cα atoms.

  · Foldseek's 3Di representation compresses backbone geometry into a per-residue letter drawn from a learned twenty-state alphabet. It captures the tertiary interaction pattern around each residue — which residues are packed against it in space, regardless of where they are in sequence.

  · Accessible surface area quantifies burial. A residue with SASA near zero is packed into the hydrophobic core; one with SASA >100 Å² sits on the surface. Computed here via the Shrake–Rupley numerical algorithm with a 1.4 Å probe.

Ask how reliable the model is.

  · For AlphaFold models, the B-factor field carries pLDDT — the model's own estimate of local accuracy on a 0–100 scale. Regions with pLDDT<50 should be treated as essentially unmodeled; they often correspond to intrinsically disordered segments.

  · For experimental (PDB) structures, the B-factor (temperature factor) quantifies the positional spread of each atom in the crystal — a combination of thermal vibration and static disorder — in units of Å². High B-factors mark flexible loops or poorly resolved regions; low B-factors mark the rigid, well-ordered core.

  · PAE(i, j) answers: if I align the predicted and true structures on residue i, how far off (in Å) do I expect residue j to be? A block-diagonal PAE matrix with low values on the blocks and high values off-diagonal is the signature of a multi-domain protein with confidently predicted domains but uncertain inter-domain orientation.

Place it in context: what it resembles, what it is annotated as, and how it looks.

  · Structural nearest neighbors (via Foldseek easy-search vs the PDB). Reported per hit: target PDB id, E-value, and alignment TM-score. A TM-score above ~0.5 is the conventional threshold for 'same fold'.

  · Functional annotations link the protein to curated databases. InterPro entries identify conserved domains and families by matching the sequence against member-database signatures (Pfam, PROSITE, CDD, …). Gene Ontology (GO) terms describe molecular function, biological process, and cellular component in a controlled vocabulary. CATH places the structure in a hierarchical fold classification (Class/Architecture/Topology/Homologous-superfamily). The organism is the source species.

  · Plot images: a contact map (which residues are close in 3D, as an N×N binary image), a Ramachandran scatter (backbone torsion angles, revealing secondary-structure composition at a glance), and — for AlphaFold structures — a PAE heatmap (pairwise prediction confidence).

  · Structure images are PyMOL renders from six orthogonal camera directions. Cartoon representation draws helices as coils and strands as arrows; sticks shows the backbone as bonds; surface shows the solvent-excluded envelope. Rainbow coloring maps sequence position to hue (blue→red, N→C); chain coloring assigns a distinct color per polypeptide.